Protein AF-A0A8T2Q3F4-F1 (afdb_monomer_lite)

Organism: Ceratopteris richardii (NCBI:txid49495)

Sequence (324 aa):
MEDGGREGTHWGTEAEQGRREFARREMYRVQCLDCRQVLSGRRHSFTEYVYCENCCRYKLRRLQAQIDTLRSEALRAAEKEKELKLASQRAAFLSTWSQDSSVSHGDLSLDPWPPFADVALHPCDGPSVLAHRVILAGKSPAFKAMLCNPDLQGEAQLHVPTMITIDIDDMPHEVLRAFVCFFYKGSIDPKVMEEHAKLLYRAAKKYQVELLETLCEEWITKNISDQNALSNLELAKQYDSDVVKDAILHAASSQIDRIPTYAGYQSYVEKNPALLLELYEGSLKMMRQKRRRKDSVGDYHALTPSRLSDCCDSSSGNNANSVS

InterPro domains:
  IPR000210 BTB/POZ domain [PF00651] (116-223)
  IPR000210 BTB/POZ domain [PS50097] (117-192)
  IPR000210 BTB/POZ domain [SM00225] (117-224)
  IPR011333 SKP1/BTB/POZ domain superfamily [G3DSA:3.30.710.10] (77-224)
  IPR011333 SKP1/BTB/POZ domain superfamily [SSF54695] (114-224)
  IPR044784 BTB/POZ domain containing protein At1g01640-like [PTHR47274] (72-293)

Secondary structure (DSSP, 8-state):
----------SSHHHHHHHHHHGGG--EEEEETTT--EEE-SS-SEEEEE--HHHHHHHHHHHHHHHHHHHHHHHHHHHHHHHHHHHHHHHHHHHTT-S-TTS----TTS-SS-TT--EEEEESSSSPEEE-HHHHHHH-HHHHHHHT-HHHHHTTSSSS-PPEEEEETTS-HHHHHHHHHHHHHS---HHHHHHHHHHHHHHHHHTT-HHHHHHHHHHHHHT--TTTHHHHHHHHHHTT-HHHHHHHHHHHHT-GGGGGGSTTHHHHHHH-HHHHHHHHHHHHHHHHHHHHHHHHT--GGG---TTSGGGS------------

Radius of gyration: 38.2 Å; chains: 1; bounding box: 91×67×110 Å

pLDDT: mean 77.5, std 22.14, range [28.77, 97.5]

Structure (mmCIF, N/CA/C/O backbone):
data_AF-A0A8T2Q3F4-F1
#
_entry.id   AF-A0A8T2Q3F4-F1
#
loop_
_atom_site.group_PDB
_atom_site.id
_atom_site.type_symbol
_atom_site.label_atom_id
_atom_site.label_alt_id
_atom_site.label_comp_id
_atom_site.label_asym_id
_atom_site.label_entity_id
_atom_site.label_seq_id
_atom_site.pdbx_PDB_ins_code
_atom_site.Cartn_x
_atom_site.Cartn_y
_atom_site.Cartn_z
_atom_site.occupancy
_atom_site.B_iso_or_equiv
_atom_site.auth_seq_id
_atom_site.auth_comp_id
_atom_site.auth_asym_id
_atom_site.auth_atom_id
_atom_site.pdbx_PDB_model_num
ATOM 1 N N . MET A 1 1 ? -60.923 -39.248 78.623 1.00 34.44 1 MET A N 1
ATOM 2 C CA . MET A 1 1 ? -59.521 -39.490 79.000 1.00 34.44 1 MET A CA 1
ATOM 3 C C . MET A 1 1 ? -58.729 -38.546 78.121 1.00 34.44 1 MET A C 1
ATOM 5 O O . MET A 1 1 ? -58.642 -38.804 76.930 1.00 34.44 1 MET A O 1
ATOM 9 N N . GLU A 1 2 ? -58.674 -37.277 78.537 1.00 32.09 2 GLU A N 1
ATOM 10 C CA . GLU A 1 2 ? -57.572 -36.725 79.369 1.00 32.09 2 GLU A CA 1
ATOM 11 C C . GLU A 1 2 ? -56.318 -36.618 78.490 1.00 32.09 2 GLU A C 1
ATOM 13 O O . GLU A 1 2 ? -55.987 -37.567 77.795 1.00 32.09 2 GLU A O 1
ATOM 18 N N . ASP A 1 3 ? -55.585 -35.522 78.375 1.00 31.89 3 ASP A N 1
ATOM 19 C CA . ASP A 1 3 ? -55.459 -34.258 79.104 1.00 31.89 3 ASP A CA 1
ATOM 20 C C . ASP A 1 3 ? -54.777 -33.298 78.090 1.00 31.89 3 ASP A C 1
ATOM 22 O O . ASP A 1 3 ? -54.121 -33.752 77.155 1.00 31.89 3 ASP A O 1
ATOM 26 N N . GLY A 1 4 ? -54.967 -31.979 78.080 1.00 31.22 4 GLY A N 1
ATOM 27 C CA . GLY A 1 4 ? -54.534 -31.084 79.149 1.00 31.22 4 GLY A CA 1
ATOM 28 C C . GLY A 1 4 ? -53.072 -30.667 78.920 1.00 31.22 4 GLY A C 1
ATOM 29 O O . GLY A 1 4 ? -52.166 -31.459 79.142 1.00 31.22 4 GLY A O 1
ATOM 30 N N . GLY A 1 5 ? -52.821 -29.426 78.481 1.00 28.77 5 GLY A N 1
ATOM 31 C CA . GLY A 1 5 ? -51.446 -28.914 78.383 1.00 28.77 5 GLY A CA 1
ATOM 32 C C . GLY A 1 5 ? -51.285 -27.601 77.625 1.00 28.77 5 GLY A C 1
ATOM 33 O O . GLY A 1 5 ? -50.869 -27.590 76.473 1.00 28.77 5 GLY A O 1
ATOM 34 N N . ARG A 1 6 ? -51.620 -26.486 78.283 1.00 42.34 6 ARG A N 1
ATOM 35 C CA . ARG A 1 6 ? -51.178 -25.133 77.910 1.00 42.34 6 ARG A CA 1
ATOM 36 C C . ARG A 1 6 ? -49.656 -25.098 77.793 1.00 42.34 6 ARG A C 1
ATOM 38 O O . ARG A 1 6 ? -49.003 -25.524 78.730 1.00 42.34 6 ARG A O 1
ATOM 45 N N . GLU A 1 7 ? -49.139 -24.399 76.790 1.00 34.50 7 GLU A N 1
ATOM 46 C CA . GLU A 1 7 ? -47.986 -23.518 76.984 1.00 34.50 7 GLU A CA 1
ATOM 47 C C . GLU A 1 7 ? -48.022 -22.401 75.940 1.00 34.50 7 GLU A C 1
ATOM 49 O O . GLU A 1 7 ? -47.853 -22.595 74.738 1.00 34.50 7 GLU A O 1
ATOM 54 N N . GLY A 1 8 ? -48.378 -21.215 76.428 1.00 35.28 8 GLY A N 1
ATOM 55 C CA . GLY A 1 8 ? -48.251 -19.982 75.685 1.00 35.28 8 GLY A CA 1
ATOM 56 C C . GLY A 1 8 ? -46.810 -19.482 75.691 1.00 35.28 8 GLY A C 1
ATOM 57 O O . GLY A 1 8 ? -45.985 -19.869 76.512 1.00 35.28 8 GLY A O 1
ATOM 58 N N . THR A 1 9 ? -46.585 -18.523 74.796 1.00 46.66 9 THR A N 1
ATOM 59 C CA . THR A 1 9 ? -45.587 -17.453 74.917 1.00 46.66 9 THR A CA 1
ATOM 60 C C . THR A 1 9 ? -44.116 -17.873 74.962 1.00 46.66 9 THR A C 1
ATOM 62 O O . THR A 1 9 ? -43.490 -17.815 76.012 1.00 46.66 9 THR A O 1
ATOM 65 N N . HIS A 1 10 ? -43.515 -18.139 73.796 1.00 38.91 10 HIS A N 1
ATOM 66 C CA . HIS A 1 10 ? -42.069 -17.919 73.626 1.00 38.91 10 HIS A CA 1
ATOM 67 C C . HIS A 1 10 ? -41.632 -17.593 72.180 1.00 38.91 10 HIS A C 1
ATOM 69 O O . HIS A 1 10 ? -40.548 -17.962 71.751 1.00 38.91 10 HIS A O 1
ATOM 75 N N . TRP A 1 11 ? -42.451 -16.868 71.408 1.00 32.31 11 TRP A N 1
ATOM 76 C CA . TRP A 1 11 ? -42.040 -16.327 70.092 1.00 32.31 11 TRP A CA 1
ATOM 77 C C . TRP A 1 11 ? -41.717 -14.820 70.131 1.00 32.31 11 TRP A C 1
ATOM 79 O O . TRP A 1 11 ? -41.494 -14.194 69.099 1.00 32.31 11 TRP A O 1
ATOM 89 N N . GLY A 1 12 ? -41.688 -14.222 71.329 1.00 37.31 12 GLY A N 1
ATOM 90 C CA . GLY A 1 12 ? -41.403 -12.795 71.519 1.00 37.31 12 GLY A CA 1
ATOM 91 C C . GLY A 1 12 ? -39.914 -12.449 71.599 1.00 37.31 12 GLY A C 1
ATOM 92 O O . GLY A 1 12 ? -39.518 -11.379 71.151 1.00 37.31 12 GLY A O 1
ATOM 93 N N . THR A 1 13 ? -39.066 -13.349 72.106 1.00 43.09 13 THR A N 1
ATOM 94 C CA . THR A 1 13 ? -37.708 -12.980 72.542 1.00 43.09 13 THR A CA 1
ATOM 95 C C . THR A 1 13 ? -36.635 -13.111 71.467 1.00 43.09 13 THR A C 1
ATOM 97 O O . THR A 1 13 ? -35.703 -12.318 71.484 1.00 43.09 13 THR A O 1
ATOM 100 N N . GLU A 1 14 ? -36.753 -14.025 70.496 1.00 38.56 14 GLU A N 1
ATOM 101 C CA . GLU A 1 14 ? -35.755 -14.167 69.415 1.00 38.56 14 GLU A CA 1
ATOM 102 C C . GLU A 1 14 ? -35.899 -13.077 68.346 1.00 38.56 14 GLU A C 1
ATOM 104 O O . GLU A 1 14 ? -34.906 -12.526 67.874 1.00 38.56 14 GLU A O 1
ATOM 109 N N . ALA A 1 15 ? -37.133 -12.663 68.036 1.00 37.09 15 ALA A N 1
ATOM 110 C CA . ALA A 1 15 ? -37.381 -11.499 67.188 1.00 37.09 15 ALA A CA 1
ATOM 111 C C . ALA A 1 15 ? -37.003 -10.184 67.899 1.00 37.09 15 ALA A C 1
ATOM 113 O O . ALA A 1 15 ? -36.613 -9.214 67.251 1.00 37.09 15 ALA A O 1
ATOM 114 N N . GLU A 1 16 ? -37.090 -10.123 69.232 1.00 38.09 16 GLU A N 1
ATOM 115 C CA . GLU A 1 16 ? -36.581 -8.998 70.027 1.00 38.09 16 GLU A CA 1
ATOM 116 C C . GLU A 1 16 ? -35.056 -9.018 70.200 1.00 38.09 16 GLU A C 1
ATOM 118 O O . GLU A 1 16 ? -34.450 -7.950 70.181 1.00 38.09 16 GLU A O 1
ATOM 123 N N . GLN A 1 17 ? -34.408 -10.184 70.286 1.00 42.28 17 GLN A N 1
ATOM 124 C CA . GLN A 1 17 ? -32.944 -10.316 70.268 1.00 42.28 17 GLN A CA 1
ATOM 125 C C . GLN A 1 17 ? -32.367 -9.979 68.894 1.00 42.28 17 GLN A C 1
ATOM 127 O O . GLN A 1 17 ? -31.422 -9.199 68.825 1.00 42.28 17 GLN A O 1
ATOM 132 N N . GLY A 1 18 ? -32.996 -10.441 67.810 1.00 38.34 18 GLY A N 1
ATOM 133 C CA . GLY A 1 18 ? -32.645 -10.056 66.443 1.00 38.34 18 GLY A CA 1
ATOM 134 C C . GLY A 1 18 ? -32.847 -8.560 66.190 1.00 38.34 18 GLY A C 1
ATOM 135 O O . GLY A 1 18 ? -31.985 -7.916 65.599 1.00 38.34 18 GLY A O 1
ATOM 136 N N . ARG A 1 19 ? -33.920 -7.956 66.726 1.00 41.06 19 ARG A N 1
ATOM 137 C CA . ARG A 1 19 ? -34.122 -6.493 66.694 1.00 41.06 19 ARG A CA 1
ATOM 138 C C . ARG A 1 19 ? -33.132 -5.728 67.578 1.00 41.06 19 ARG A C 1
ATOM 140 O O . ARG A 1 19 ? -32.720 -4.641 67.190 1.00 41.06 19 ARG A O 1
ATOM 147 N N . ARG A 1 20 ? -32.694 -6.280 68.716 1.00 41.06 20 ARG A N 1
ATOM 148 C CA . ARG A 1 20 ? -31.655 -5.687 69.586 1.00 41.06 20 ARG A CA 1
ATOM 149 C C . ARG A 1 20 ? -30.236 -5.836 69.021 1.00 41.06 20 ARG A C 1
ATOM 151 O O . ARG A 1 20 ? -29.395 -4.979 69.280 1.00 41.06 20 ARG A O 1
ATOM 158 N N . GLU A 1 21 ? -29.959 -6.863 68.220 1.00 40.00 21 GLU A N 1
ATOM 159 C CA . GLU A 1 21 ? -28.720 -6.972 67.437 1.00 40.00 21 GLU A CA 1
ATOM 160 C C . GLU A 1 21 ? -28.738 -6.101 66.180 1.00 40.00 21 GLU A C 1
ATOM 162 O O . GLU A 1 21 ? -27.717 -5.503 65.844 1.00 40.00 21 GLU A O 1
ATOM 167 N N . PHE A 1 22 ? -29.900 -5.915 65.549 1.00 37.91 22 PHE A N 1
ATOM 168 C CA . PHE A 1 22 ? -30.060 -4.953 64.457 1.00 37.91 22 PHE A CA 1
ATOM 169 C C . PHE A 1 22 ? -29.990 -3.495 64.951 1.00 37.91 22 PHE A C 1
ATOM 171 O O . PHE A 1 22 ? -29.408 -2.646 64.280 1.00 37.91 22 PHE A O 1
ATOM 178 N N . ALA A 1 23 ? -30.457 -3.217 66.175 1.00 38.53 23 ALA A N 1
ATOM 179 C CA . ALA A 1 23 ? -30.317 -1.920 66.849 1.00 38.53 23 ALA A CA 1
ATOM 180 C C . ALA A 1 23 ? -28.867 -1.573 67.252 1.00 38.53 23 ALA A C 1
ATOM 182 O O . ALA A 1 23 ? -28.588 -0.437 67.630 1.00 38.53 23 ALA A O 1
ATOM 183 N N . ARG A 1 24 ? -27.910 -2.508 67.124 1.00 45.00 24 ARG A N 1
ATOM 184 C CA . ARG A 1 24 ? -26.469 -2.217 67.257 1.00 45.00 24 ARG A CA 1
ATOM 185 C C . ARG A 1 24 ? -25.836 -1.632 65.984 1.00 45.00 24 ARG A C 1
ATOM 187 O O . ARG A 1 24 ? -24.652 -1.308 66.008 1.00 45.00 24 ARG A O 1
ATOM 194 N N . ARG A 1 25 ? -26.597 -1.446 64.893 1.00 48.88 25 ARG A N 1
ATOM 195 C CA . ARG A 1 25 ? -26.124 -0.798 63.650 1.00 48.88 25 ARG A CA 1
ATOM 196 C C . ARG A 1 25 ? -26.344 0.724 63.584 1.00 48.88 25 ARG A C 1
ATOM 198 O O . ARG A 1 25 ? -25.934 1.338 62.606 1.00 48.88 25 ARG A O 1
ATOM 205 N N . GLU A 1 26 ? -26.909 1.362 64.611 1.00 51.75 26 GLU A N 1
ATOM 206 C CA . GLU A 1 26 ? -27.225 2.807 64.610 1.00 51.75 26 GLU A CA 1
ATOM 207 C C . GLU A 1 26 ? -26.206 3.696 65.360 1.00 51.75 26 GLU A C 1
ATOM 209 O O . GLU A 1 26 ? -26.579 4.508 66.206 1.00 51.75 26 GLU A O 1
ATOM 214 N N . MET A 1 27 ? -24.900 3.567 65.095 1.00 52.62 27 MET A N 1
ATOM 215 C CA . MET A 1 27 ? -23.886 4.432 65.741 1.00 52.62 27 MET A CA 1
ATOM 216 C C . MET A 1 27 ? -23.000 5.250 64.797 1.00 52.62 27 MET A C 1
ATOM 218 O O . MET A 1 27 ? -22.098 5.945 65.267 1.00 52.62 27 MET A O 1
ATOM 222 N N . TYR A 1 28 ? -23.263 5.241 63.491 1.00 58.12 28 TYR A N 1
ATOM 223 C CA . TYR A 1 28 ? -22.378 5.888 62.522 1.00 58.12 28 TYR A CA 1
ATOM 224 C C . TYR A 1 28 ? -23.127 6.901 61.660 1.00 58.12 28 TYR A C 1
ATOM 226 O O . TYR A 1 28 ? -24.154 6.600 61.055 1.00 58.12 28 TYR A O 1
ATOM 234 N N . ARG A 1 29 ? -22.600 8.130 61.605 1.00 69.06 29 ARG A N 1
ATOM 235 C CA . ARG A 1 29 ? -23.004 9.132 60.611 1.00 69.06 29 ARG A CA 1
ATOM 236 C C . ARG A 1 29 ? -22.232 8.852 59.329 1.00 69.06 29 ARG A C 1
ATOM 238 O O . ARG A 1 29 ? -21.009 8.934 59.352 1.00 69.06 29 ARG A O 1
ATOM 245 N N . VAL A 1 30 ? -22.907 8.588 58.217 1.00 73.19 30 VAL A N 1
ATOM 246 C CA . VAL A 1 30 ? -22.227 8.403 56.928 1.00 73.19 30 VAL A CA 1
ATOM 247 C C . VAL A 1 30 ? -22.203 9.731 56.180 1.00 73.19 30 VAL A C 1
ATOM 249 O O . VAL A 1 30 ? -23.247 10.353 55.974 1.00 73.19 30 VAL A O 1
ATOM 252 N N . GLN A 1 31 ? -21.021 10.193 55.776 1.00 80.44 31 GLN A N 1
ATOM 253 C CA . GLN A 1 31 ? -20.851 11.411 54.980 1.00 80.44 31 GLN A CA 1
ATOM 254 C C . GLN A 1 31 ? -20.147 11.135 53.658 1.00 80.44 31 GLN A C 1
ATOM 256 O O . GLN A 1 31 ? -19.249 10.299 53.573 1.00 80.44 31 GLN A O 1
ATOM 261 N N . CYS A 1 32 ? -20.505 11.912 52.637 1.00 78.81 32 CYS A N 1
ATOM 262 C CA . CYS A 1 32 ? -19.737 11.948 51.407 1.00 78.81 32 CYS A CA 1
ATOM 263 C C . CYS A 1 32 ? -18.315 12.469 51.678 1.00 78.81 32 CYS A C 1
ATOM 265 O O . CYS A 1 32 ? -18.155 13.548 52.251 1.00 78.81 32 CYS A O 1
ATOM 267 N N . LEU A 1 33 ? -17.289 11.751 51.223 1.00 82.88 33 LEU A N 1
ATOM 268 C CA . LEU A 1 33 ? -15.890 12.155 51.372 1.00 82.88 33 LEU A CA 1
ATOM 269 C C . LEU A 1 33 ? -15.590 13.476 50.634 1.00 82.88 33 LEU A C 1
ATOM 271 O O . LEU A 1 33 ? -14.807 14.279 51.132 1.00 82.88 33 LEU A O 1
ATOM 275 N N . ASP A 1 34 ? -16.250 13.721 49.493 1.00 84.94 34 ASP A N 1
ATOM 276 C CA . ASP A 1 34 ? -16.056 14.935 48.687 1.00 84.94 34 ASP A CA 1
ATOM 277 C C . ASP A 1 34 ? -17.000 16.074 49.108 1.00 84.94 34 ASP A C 1
ATOM 279 O O . ASP A 1 34 ? -16.550 17.111 49.586 1.00 84.94 34 ASP A O 1
ATOM 283 N N . CYS A 1 35 ? -18.320 15.905 48.945 1.00 85.75 35 CYS A N 1
ATOM 284 C CA . CYS A 1 35 ? -19.282 16.997 49.161 1.00 85.75 35 CYS A CA 1
ATOM 285 C C . CYS A 1 35 ? -19.755 17.152 50.615 1.00 85.75 35 CYS A C 1
ATOM 287 O O . CYS A 1 35 ? -20.560 18.036 50.896 1.00 85.75 35 CYS A O 1
ATOM 289 N N . ARG A 1 36 ? -19.302 16.283 51.534 1.00 84.44 36 ARG A N 1
ATOM 290 C CA . ARG A 1 36 ? -19.673 16.267 52.967 1.00 84.44 36 ARG A CA 1
ATOM 291 C C . ARG A 1 36 ? -21.170 16.102 53.265 1.00 84.44 36 ARG A C 1
ATOM 293 O O . ARG A 1 36 ? -21.579 16.179 54.424 1.00 84.44 36 ARG A O 1
ATOM 300 N N . GLN A 1 37 ? -21.990 15.821 52.250 1.00 82.56 37 GLN A N 1
ATOM 301 C CA . GLN A 1 37 ? -23.414 15.530 52.410 1.00 82.56 37 GLN A CA 1
ATOM 302 C C . GLN A 1 37 ? -23.609 14.304 53.307 1.00 82.56 37 GLN A C 1
ATOM 304 O O . GLN A 1 37 ? -22.932 13.292 53.126 1.00 82.56 37 GLN A O 1
ATOM 309 N N . VAL A 1 38 ? -24.531 14.390 54.268 1.00 79.94 38 VAL A N 1
ATOM 310 C CA . VAL A 1 38 ? -24.906 13.250 55.116 1.00 79.94 38 VAL A CA 1
ATOM 311 C C . VAL A 1 38 ? -25.757 12.296 54.291 1.00 79.94 38 VAL A C 1
ATOM 313 O O . VAL A 1 38 ? -26.770 12.710 53.736 1.00 79.94 38 VAL A O 1
ATOM 316 N N . LEU A 1 39 ? -25.323 11.043 54.199 1.00 72.06 39 LEU A N 1
ATOM 317 C CA . LEU A 1 39 ? -25.978 9.996 53.417 1.00 72.06 39 LEU A CA 1
ATOM 318 C C . LEU A 1 39 ? -26.882 9.122 54.298 1.00 72.06 39 LEU A C 1
ATOM 320 O O . LEU A 1 39 ? -27.908 8.655 53.820 1.00 72.06 39 LEU A O 1
ATOM 324 N N . SER A 1 40 ? -26.547 8.959 55.585 1.00 70.50 40 SER A N 1
ATOM 325 C CA . SER A 1 40 ? -27.408 8.332 56.599 1.00 70.50 40 SER A CA 1
ATOM 326 C C . SER A 1 40 ? -26.979 8.695 58.039 1.00 70.50 40 SER A C 1
ATOM 328 O O . SER A 1 40 ? -25.822 9.056 58.282 1.00 70.50 40 SER A O 1
ATOM 330 N N . GLY A 1 41 ? -27.920 8.616 58.995 1.00 61.56 41 GLY A N 1
ATOM 331 C CA . GLY A 1 41 ? -27.689 8.734 60.452 1.00 61.56 41 GLY A CA 1
ATOM 332 C C . GLY A 1 41 ? -28.128 10.057 61.122 1.00 61.56 41 GLY A C 1
ATOM 333 O O . GLY A 1 41 ? -28.183 11.109 60.482 1.00 61.56 41 GLY A O 1
ATOM 334 N N . ARG A 1 42 ? -28.425 10.016 62.439 1.00 57.31 42 ARG A N 1
ATOM 335 C CA . ARG A 1 42 ? -28.577 11.206 63.323 1.00 57.31 42 ARG A CA 1
ATOM 336 C C . ARG A 1 42 ? -27.269 11.456 64.106 1.00 57.31 42 ARG A C 1
ATOM 338 O O . ARG A 1 42 ? -26.253 10.846 63.811 1.00 57.31 42 ARG A O 1
ATOM 345 N N . ARG A 1 43 ? -27.207 12.452 65.005 1.00 54.94 43 ARG A N 1
ATOM 346 C CA . ARG A 1 43 ? -25.956 12.851 65.697 1.00 54.94 43 ARG A CA 1
ATOM 347 C C . ARG A 1 43 ? -25.362 11.675 66.495 1.00 54.94 43 ARG A C 1
ATOM 349 O O . ARG A 1 43 ? -25.951 11.275 67.492 1.00 54.94 43 ARG A O 1
ATOM 356 N N . HIS A 1 44 ? -24.185 11.196 66.092 1.00 57.38 44 HIS A N 1
ATOM 357 C CA . HIS A 1 44 ? -23.436 10.123 66.761 1.00 57.38 44 HIS A CA 1
ATOM 358 C C . HIS A 1 44 ? -21.955 10.500 66.948 1.00 57.38 44 HIS A C 1
ATOM 360 O O . HIS A 1 44 ? -21.473 11.466 66.353 1.00 57.38 44 HIS A O 1
ATOM 366 N N . SER A 1 45 ? -21.244 9.740 67.787 1.00 56.12 45 SER A N 1
ATOM 367 C CA . SER A 1 45 ? -19.838 9.952 68.166 1.00 56.12 45 SER A CA 1
ATOM 368 C C . SER A 1 45 ? -18.822 9.585 67.077 1.00 56.12 45 SER A C 1
ATOM 370 O O . SER A 1 45 ? -17.695 10.070 67.129 1.00 56.12 45 SER A O 1
ATOM 372 N N . PHE A 1 46 ? -19.206 8.788 66.073 1.00 54.78 46 PHE A N 1
ATOM 373 C CA . PHE A 1 46 ? -18.324 8.351 64.987 1.00 54.78 46 PHE A CA 1
ATOM 374 C C . PHE A 1 46 ? -18.937 8.637 63.606 1.00 54.78 46 PHE A C 1
ATOM 376 O O . PHE A 1 46 ? -20.135 8.455 63.382 1.00 54.78 46 PHE A O 1
ATOM 383 N N . THR A 1 47 ? -18.112 9.132 62.675 1.00 62.72 47 THR A N 1
ATOM 384 C CA . THR A 1 47 ? -18.502 9.435 61.285 1.00 62.72 47 THR A CA 1
ATOM 385 C C . THR A 1 47 ? -17.718 8.539 60.329 1.00 62.72 47 THR A C 1
ATOM 387 O O . THR A 1 47 ? -16.490 8.541 60.367 1.00 62.72 47 THR A O 1
ATOM 390 N N . GLU A 1 48 ? -18.421 7.805 59.472 1.00 72.00 48 GLU A N 1
ATOM 391 C CA . GLU A 1 48 ? -17.850 7.014 58.381 1.00 72.00 48 GLU A CA 1
ATOM 392 C C . GLU A 1 48 ? -17.923 7.815 57.073 1.00 72.00 48 GLU A C 1
ATOM 394 O O . GLU A 1 48 ? -18.876 8.567 56.841 1.00 72.00 48 GLU A O 1
ATOM 399 N N . TYR A 1 49 ? -16.909 7.689 56.216 1.00 72.81 49 TYR A N 1
ATOM 400 C CA . TYR A 1 49 ? -16.839 8.433 54.961 1.00 72.81 49 TYR A CA 1
ATOM 401 C C . TYR A 1 49 ? -16.883 7.497 53.755 1.00 72.81 49 TYR A C 1
ATOM 403 O O . TYR A 1 49 ? -16.039 6.617 53.613 1.00 72.81 49 TYR A O 1
ATOM 411 N N . VAL A 1 50 ? -17.828 7.743 52.848 1.00 78.19 50 VAL A N 1
ATOM 412 C CA . VAL A 1 50 ? -17.977 7.037 51.560 1.00 78.19 50 VAL A CA 1
ATOM 413 C C . VAL A 1 50 ? -18.187 8.054 50.438 1.00 78.19 50 VAL A C 1
ATOM 415 O O . VAL A 1 50 ? -18.357 9.234 50.710 1.00 78.19 50 VAL A O 1
ATOM 418 N N . TYR A 1 51 ? -18.185 7.662 49.165 1.00 75.00 51 TYR A N 1
ATOM 419 C CA . TYR A 1 51 ? -18.578 8.577 48.084 1.00 75.00 51 TYR A CA 1
ATOM 420 C C . TYR A 1 51 ? -20.087 8.525 47.853 1.00 75.00 51 TYR A C 1
ATOM 422 O O . TYR A 1 51 ? -20.650 7.443 47.717 1.00 75.00 51 TYR A O 1
ATOM 430 N N . CYS A 1 52 ? -20.744 9.685 47.756 1.00 81.62 52 CYS A N 1
ATOM 431 C CA . CYS A 1 52 ? -22.124 9.722 47.277 1.00 81.62 52 CYS A CA 1
ATOM 432 C C . CYS A 1 52 ? -22.180 9.397 45.780 1.00 81.62 52 CYS A C 1
ATOM 434 O O . CYS A 1 52 ? -21.198 9.576 45.052 1.00 81.62 52 CYS A O 1
ATOM 436 N N . GLU A 1 53 ? -23.348 8.967 45.308 1.00 76.75 53 GLU A N 1
ATOM 437 C CA . GLU A 1 53 ? -23.540 8.565 43.916 1.00 76.75 53 GLU A CA 1
ATOM 438 C C . GLU A 1 53 ? -23.154 9.674 42.922 1.00 76.75 53 GLU A C 1
ATOM 440 O O . GLU A 1 53 ? -22.468 9.409 41.936 1.00 76.75 53 GLU A O 1
ATOM 445 N N . ASN A 1 54 ? -23.495 10.933 43.214 1.00 78.38 54 ASN A N 1
ATOM 446 C CA . ASN A 1 54 ? -23.149 12.069 42.356 1.00 78.38 54 ASN A CA 1
ATOM 447 C C . ASN A 1 54 ? -21.636 12.341 42.309 1.00 78.38 54 ASN A C 1
ATOM 449 O O . ASN A 1 54 ? -21.092 12.549 41.224 1.00 78.38 54 ASN A O 1
ATOM 453 N N . CYS A 1 55 ? -20.938 12.299 43.450 1.00 79.81 55 CYS A N 1
ATOM 454 C CA . CYS A 1 55 ? -19.481 12.479 43.500 1.00 79.81 55 CYS A CA 1
ATOM 455 C C . CYS A 1 55 ? -18.742 11.313 42.829 1.00 79.81 55 CYS A C 1
ATOM 457 O O . CYS A 1 55 ? -17.775 11.539 42.100 1.00 79.81 55 CYS A O 1
ATOM 459 N N . CYS A 1 56 ? -19.235 10.082 42.998 1.00 82.38 56 CYS A N 1
ATOM 460 C CA . CYS A 1 56 ? -18.712 8.903 42.312 1.00 82.38 56 CYS A CA 1
ATOM 461 C C . CYS A 1 56 ? -18.896 9.018 40.789 1.00 82.38 56 CYS A C 1
ATOM 463 O O . CYS A 1 56 ? -17.921 8.930 40.043 1.00 82.38 56 CYS A O 1
ATOM 465 N N . ARG A 1 57 ? -20.114 9.332 40.317 1.00 81.00 57 ARG A N 1
ATOM 466 C CA . ARG A 1 57 ? -20.409 9.562 38.890 1.00 81.00 57 ARG A CA 1
ATOM 467 C C . ARG A 1 57 ? -19.554 10.688 38.302 1.00 81.00 57 ARG A C 1
ATOM 469 O O . ARG A 1 57 ? -19.059 10.548 37.187 1.00 81.00 57 ARG A O 1
ATOM 476 N N . TYR A 1 58 ? -19.356 11.786 39.033 1.00 80.69 58 TYR A N 1
ATOM 477 C CA . TYR A 1 58 ? -18.513 12.899 38.591 1.00 80.69 58 TYR A CA 1
ATOM 478 C C . TYR A 1 58 ? -17.043 12.482 38.430 1.00 80.69 58 TYR A C 1
ATOM 480 O O . TYR A 1 58 ? -16.441 12.741 37.385 1.00 80.69 58 TYR A O 1
ATOM 488 N N . LYS A 1 59 ? -16.475 11.779 39.421 1.00 87.31 59 LYS A N 1
ATOM 489 C CA . LYS A 1 59 ? -15.106 11.244 39.349 1.00 87.31 59 LYS A CA 1
ATOM 490 C C . LYS A 1 59 ? -14.938 10.242 38.209 1.00 87.31 59 LYS A C 1
ATOM 492 O O . LYS A 1 59 ? -13.980 10.362 37.450 1.00 87.31 59 LYS A O 1
ATOM 497 N N . LEU A 1 60 ? -15.887 9.319 38.045 1.00 84.44 60 LEU A N 1
ATOM 498 C CA . LEU A 1 60 ? -15.887 8.345 36.951 1.00 84.44 60 LEU A CA 1
ATOM 499 C C . LEU A 1 60 ? -15.920 9.031 35.582 1.00 84.44 60 LEU A C 1
ATOM 501 O O . LEU A 1 60 ? -15.096 8.711 34.734 1.00 84.44 60 LEU A O 1
ATOM 505 N N . ARG A 1 61 ? -16.794 10.026 35.374 1.00 86.12 61 ARG A N 1
ATOM 506 C CA . ARG A 1 61 ? -16.839 10.794 34.114 1.00 86.12 61 ARG A CA 1
ATOM 507 C C . ARG A 1 61 ? -15.521 11.502 33.819 1.00 86.12 61 ARG A C 1
ATOM 509 O O . ARG A 1 61 ? -15.076 11.501 32.677 1.00 86.12 61 ARG A O 1
ATOM 516 N N . ARG A 1 62 ? -14.888 12.091 34.837 1.00 91.19 62 ARG A N 1
ATOM 517 C CA . ARG A 1 62 ? -13.602 12.780 34.676 1.00 91.19 62 ARG A CA 1
ATOM 518 C C . ARG A 1 62 ? -12.472 11.811 34.321 1.00 91.19 62 ARG A C 1
ATOM 520 O O . ARG A 1 62 ? -11.689 12.119 33.430 1.00 91.19 62 ARG A O 1
ATOM 527 N N . LEU A 1 63 ? -12.406 10.656 34.985 1.00 87.81 63 LEU A N 1
ATOM 528 C CA . LEU A 1 63 ? -11.439 9.604 34.657 1.00 87.81 63 LEU A CA 1
ATOM 529 C C . LEU A 1 63 ? -11.683 9.042 33.254 1.00 87.81 63 LEU A C 1
ATOM 531 O O . LEU A 1 63 ? -10.734 8.880 32.496 1.00 87.81 63 LEU A O 1
ATOM 535 N N . GLN A 1 64 ? -12.942 8.817 32.874 1.00 87.25 64 GLN A N 1
ATOM 536 C CA . GLN A 1 64 ? -13.285 8.343 31.536 1.00 87.25 64 GLN A CA 1
ATOM 537 C C . GLN A 1 64 ? -12.868 9.349 30.456 1.00 87.25 64 GLN A C 1
ATOM 539 O O . GLN A 1 64 ? -12.230 8.962 29.484 1.00 87.25 64 GLN A O 1
ATOM 544 N N . ALA A 1 65 ? -13.118 10.644 30.673 1.00 89.25 65 ALA A N 1
ATOM 545 C CA . ALA A 1 65 ? -12.652 11.694 29.771 1.00 89.25 65 ALA A CA 1
ATOM 546 C C . ALA A 1 65 ? -11.117 11.712 29.645 1.00 89.25 65 ALA A C 1
ATOM 548 O O . ALA A 1 65 ? -10.597 11.859 28.545 1.00 89.25 65 ALA A O 1
ATOM 549 N N . GLN A 1 66 ? -10.381 11.513 30.746 1.00 94.75 66 GLN A N 1
ATOM 550 C CA . GLN A 1 66 ? -8.918 11.391 30.701 1.00 94.75 66 GLN A CA 1
ATOM 551 C C . GLN A 1 66 ? -8.461 10.158 29.911 1.00 94.75 66 GLN A C 1
ATOM 553 O O . GLN A 1 66 ? -7.538 10.263 29.107 1.00 94.75 66 GLN A O 1
ATOM 558 N N . ILE A 1 67 ? -9.113 9.008 30.109 1.00 90.38 67 ILE A N 1
ATOM 559 C CA . ILE A 1 67 ? -8.842 7.779 29.352 1.00 90.38 67 ILE A CA 1
ATOM 560 C C . ILE A 1 67 ? -9.051 8.018 27.854 1.00 90.38 67 ILE A C 1
ATOM 562 O O . ILE A 1 67 ? -8.211 7.620 27.048 1.00 90.38 67 ILE A O 1
ATOM 566 N N . ASP A 1 68 ? -10.142 8.680 27.474 1.00 89.06 68 ASP A N 1
ATOM 567 C CA . ASP A 1 68 ? -10.460 8.943 26.071 1.00 89.06 68 ASP A CA 1
ATOM 568 C C . ASP A 1 68 ? -9.467 9.931 25.436 1.00 89.06 68 ASP A C 1
ATOM 570 O O . ASP A 1 68 ? -9.015 9.701 24.310 1.00 89.06 68 ASP A O 1
ATOM 574 N N . THR A 1 69 ? -9.027 10.957 26.176 1.00 95.44 69 THR A N 1
ATOM 575 C CA . THR A 1 69 ? -7.940 11.852 25.743 1.00 95.44 69 THR A CA 1
ATOM 576 C C . THR A 1 69 ? -6.649 11.074 25.489 1.00 95.44 69 THR A C 1
ATOM 578 O O . THR A 1 69 ? -6.113 11.140 24.382 1.00 95.44 69 THR A O 1
ATOM 581 N N . LEU A 1 70 ? -6.192 10.270 26.455 1.00 94.69 70 LEU A N 1
ATOM 582 C CA . LEU A 1 70 ? -4.959 9.483 26.324 1.00 94.69 70 LEU A CA 1
ATOM 583 C C . LEU A 1 70 ? -5.029 8.479 25.165 1.00 94.69 70 LEU A C 1
ATOM 585 O O . LEU A 1 70 ? -4.053 8.292 24.441 1.00 94.69 70 LEU A O 1
ATOM 589 N N . ARG A 1 71 ? -6.194 7.860 24.937 1.00 93.38 71 ARG A N 1
ATOM 590 C CA . ARG A 1 71 ? -6.424 6.990 23.772 1.00 93.38 71 ARG A CA 1
ATOM 591 C C . ARG A 1 71 ? -6.270 7.755 22.459 1.00 93.38 71 ARG A C 1
ATOM 593 O O . ARG A 1 71 ? -5.639 7.245 21.537 1.00 93.38 71 ARG A O 1
ATOM 600 N N . SER A 1 72 ? -6.820 8.966 22.367 1.00 92.38 72 SER A N 1
ATOM 601 C CA . SER A 1 72 ? -6.711 9.793 21.159 1.00 92.38 72 SER A CA 1
ATOM 602 C C . SER A 1 72 ? -5.271 10.240 20.876 1.00 92.38 72 SER A C 1
ATOM 604 O O . SER A 1 72 ? -4.833 10.216 19.726 1.00 92.38 72 SER A O 1
ATOM 606 N N . GLU A 1 73 ? -4.509 10.578 21.917 1.00 95.94 73 GLU A N 1
ATOM 607 C CA . GLU A 1 73 ? -3.092 10.934 21.810 1.00 95.94 73 GLU A CA 1
ATOM 608 C C . GLU A 1 73 ? -2.248 9.736 21.367 1.00 95.94 73 GLU A C 1
ATOM 610 O O . GLU A 1 73 ? -1.437 9.865 20.450 1.00 95.94 73 GLU A O 1
ATOM 615 N N . ALA A 1 74 ? -2.499 8.554 21.938 1.00 94.88 74 ALA A N 1
ATOM 616 C CA . ALA A 1 74 ? -1.824 7.320 21.548 1.00 94.88 74 ALA A CA 1
ATOM 617 C C . ALA A 1 74 ? -2.062 6.963 20.069 1.00 94.88 74 ALA A C 1
ATOM 619 O O . ALA A 1 74 ? -1.129 6.552 19.380 1.00 94.88 74 ALA A O 1
ATOM 620 N N . LEU A 1 75 ? -3.282 7.167 19.552 1.00 92.12 75 LEU A N 1
ATOM 621 C CA . LEU A 1 75 ? -3.590 6.950 18.133 1.00 92.12 75 LEU A CA 1
ATOM 622 C C . LEU A 1 75 ? -2.805 7.903 17.217 1.00 92.12 75 LEU A C 1
ATOM 624 O O . LEU A 1 75 ? -2.228 7.454 16.228 1.00 92.12 75 LEU A O 1
ATOM 628 N N . ARG A 1 76 ? -2.726 9.195 17.565 1.00 93.75 76 ARG A N 1
ATOM 629 C CA . ARG A 1 76 ? -1.944 10.188 16.801 1.00 93.75 76 ARG A CA 1
ATOM 630 C C . ARG A 1 76 ? -0.447 9.889 16.831 1.00 93.75 76 ARG A C 1
ATOM 632 O O . ARG A 1 76 ? 0.224 10.024 15.812 1.00 93.75 76 ARG A O 1
ATOM 639 N N . ALA A 1 77 ? 0.078 9.476 17.984 1.00 94.69 77 ALA A N 1
ATOM 640 C CA . ALA A 1 77 ? 1.478 9.087 18.120 1.00 94.69 77 ALA A CA 1
ATOM 641 C C . ALA A 1 77 ? 1.807 7.864 17.248 1.00 94.69 77 ALA A C 1
ATOM 643 O O . ALA A 1 77 ? 2.815 7.873 16.546 1.00 94.69 77 ALA A O 1
ATOM 644 N N . ALA A 1 78 ? 0.924 6.859 17.219 1.00 93.38 78 ALA A N 1
ATOM 645 C CA . ALA A 1 78 ? 1.084 5.684 16.366 1.00 93.38 78 ALA A CA 1
ATOM 646 C C . ALA A 1 78 ? 1.064 6.034 14.865 1.00 93.38 78 ALA A C 1
ATOM 648 O O . ALA A 1 78 ? 1.810 5.447 14.085 1.00 93.38 78 ALA A O 1
ATOM 649 N N . GLU A 1 79 ? 0.240 6.998 14.445 1.00 90.50 79 GLU A N 1
ATOM 650 C CA . GLU A 1 79 ? 0.240 7.500 13.065 1.00 90.50 79 GLU A CA 1
ATOM 651 C C . GLU A 1 79 ? 1.542 8.240 12.727 1.00 90.50 79 GLU A C 1
ATOM 653 O O . GLU A 1 79 ? 2.170 7.951 11.709 1.00 90.50 79 GLU A O 1
ATOM 658 N N . LYS A 1 80 ? 2.020 9.113 13.622 1.00 93.75 80 LYS A N 1
ATOM 659 C CA . LYS A 1 80 ? 3.306 9.808 13.453 1.00 93.75 80 LYS A CA 1
ATOM 660 C C . LYS A 1 80 ? 4.494 8.852 13.404 1.00 93.75 80 LYS A C 1
ATOM 662 O O . LYS A 1 80 ? 5.434 9.083 12.649 1.00 93.75 80 LYS A O 1
ATOM 667 N N . GLU A 1 81 ? 4.454 7.765 14.167 1.00 94.19 81 GLU A N 1
ATOM 668 C CA . GLU A 1 81 ? 5.484 6.729 14.117 1.00 94.19 81 GLU A CA 1
ATOM 669 C C . GLU A 1 81 ? 5.525 6.030 12.748 1.00 94.19 81 GLU A C 1
ATOM 671 O O . GLU A 1 81 ? 6.608 5.760 12.225 1.00 94.19 81 GLU A O 1
ATOM 676 N N . LYS A 1 82 ? 4.361 5.777 12.130 1.00 90.00 82 LYS A N 1
ATOM 677 C CA . LYS A 1 82 ? 4.285 5.238 10.762 1.00 90.00 82 LYS A CA 1
ATOM 678 C C . LYS A 1 82 ? 4.862 6.216 9.740 1.00 90.00 82 LYS A C 1
ATOM 680 O O . LYS A 1 82 ? 5.689 5.809 8.929 1.00 90.00 82 LYS A O 1
ATOM 685 N N . GLU A 1 83 ? 4.493 7.495 9.822 1.00 90.69 83 GLU A N 1
ATOM 686 C CA . GLU A 1 83 ? 5.049 8.541 8.950 1.00 90.69 83 GLU A CA 1
ATOM 687 C C . GLU A 1 83 ? 6.576 8.638 9.084 1.00 90.69 83 GLU A C 1
ATOM 689 O O . GLU A 1 83 ? 7.283 8.711 8.080 1.00 90.69 83 GLU A O 1
ATOM 694 N N . LEU A 1 84 ? 7.102 8.584 10.313 1.00 93.81 84 LEU A N 1
ATOM 695 C CA . LEU A 1 84 ? 8.541 8.611 10.576 1.00 93.81 84 LEU A CA 1
ATOM 696 C C . LEU A 1 84 ? 9.260 7.395 9.974 1.00 93.81 84 LEU A C 1
ATOM 698 O O . LEU A 1 84 ? 10.327 7.545 9.371 1.00 93.81 84 LEU A O 1
ATOM 702 N N . LYS A 1 85 ? 8.682 6.196 10.117 1.00 93.12 85 LYS A N 1
ATOM 703 C CA . LYS A 1 85 ? 9.214 4.962 9.520 1.00 93.12 85 LYS A CA 1
ATOM 704 C C . LYS A 1 85 ? 9.265 5.070 7.998 1.00 93.12 85 LYS A C 1
ATOM 706 O O . LYS A 1 85 ? 10.318 4.819 7.414 1.00 93.12 85 LYS A O 1
ATOM 711 N N . LEU A 1 86 ? 8.179 5.521 7.375 1.00 90.81 86 LEU A N 1
ATOM 712 C CA . LEU A 1 86 ? 8.105 5.704 5.927 1.00 90.81 86 LEU A CA 1
ATOM 713 C C . LEU A 1 86 ? 9.105 6.761 5.429 1.00 90.81 86 LEU A C 1
ATOM 715 O O . LEU A 1 86 ? 9.822 6.533 4.455 1.00 90.81 86 LEU A O 1
ATOM 719 N N . ALA A 1 87 ? 9.207 7.900 6.119 1.00 91.00 87 ALA A N 1
ATOM 720 C CA . ALA A 1 87 ? 10.185 8.939 5.802 1.00 91.00 87 ALA A CA 1
ATOM 721 C C . ALA A 1 87 ? 11.629 8.420 5.907 1.00 91.00 87 ALA A C 1
ATOM 723 O O . ALA A 1 87 ? 12.456 8.729 5.049 1.00 91.00 87 ALA A O 1
ATOM 724 N N . SER A 1 88 ? 11.918 7.584 6.909 1.00 92.12 88 SER A N 1
ATOM 725 C CA . SER A 1 88 ? 13.233 6.955 7.081 1.00 92.12 88 SER A CA 1
ATOM 726 C C . SER A 1 88 ? 13.552 5.981 5.945 1.00 92.12 88 SER A C 1
ATOM 728 O O . SER A 1 88 ? 14.644 6.036 5.379 1.00 92.12 88 SER A O 1
ATOM 730 N N . GLN A 1 89 ? 12.593 5.135 5.552 1.00 91.44 89 GLN A N 1
ATOM 731 C CA . GLN A 1 89 ? 12.756 4.236 4.404 1.00 91.44 89 GLN A CA 1
ATOM 732 C C . GLN A 1 89 ? 12.971 5.021 3.103 1.00 91.44 89 GLN A C 1
ATOM 734 O O . GLN A 1 89 ? 13.832 4.667 2.300 1.00 91.44 89 GLN A O 1
ATOM 739 N N . ARG A 1 90 ? 12.246 6.131 2.910 1.00 91.00 90 ARG A N 1
ATOM 740 C CA . ARG A 1 90 ? 12.429 7.015 1.753 1.00 91.00 90 ARG A CA 1
ATOM 741 C C . ARG A 1 90 ? 13.807 7.673 1.734 1.00 91.00 90 ARG A C 1
ATOM 743 O O . ARG A 1 90 ? 14.431 7.721 0.676 1.00 91.00 90 ARG A O 1
ATOM 750 N N . ALA A 1 91 ? 14.293 8.152 2.878 1.00 89.62 91 ALA A N 1
ATOM 751 C CA . ALA A 1 91 ? 15.639 8.705 2.988 1.00 89.62 91 ALA A CA 1
ATOM 752 C C . ALA A 1 91 ? 16.696 7.656 2.607 1.00 89.62 91 ALA A C 1
ATOM 754 O O . ALA A 1 91 ? 17.550 7.941 1.771 1.00 89.62 91 ALA A O 1
ATOM 755 N N . ALA A 1 92 ? 16.575 6.428 3.124 1.00 89.00 92 ALA A N 1
ATOM 756 C CA . ALA A 1 92 ? 17.461 5.315 2.777 1.00 89.00 92 ALA A CA 1
ATOM 757 C C . ALA A 1 92 ? 17.404 4.953 1.278 1.00 89.00 92 ALA A C 1
ATOM 759 O O . ALA A 1 92 ? 18.433 4.725 0.645 1.00 89.00 92 ALA A O 1
ATOM 760 N N . PHE A 1 93 ? 16.206 4.959 0.685 1.00 88.38 93 PHE A N 1
ATOM 761 C CA . PHE A 1 93 ? 15.998 4.692 -0.742 1.00 88.38 93 PHE A CA 1
ATOM 762 C C . PHE A 1 93 ? 16.644 5.746 -1.657 1.00 88.38 93 PHE A C 1
ATOM 764 O O . PHE A 1 93 ? 17.012 5.453 -2.799 1.00 88.38 93 PHE A O 1
ATOM 771 N N . LEU A 1 94 ? 16.758 6.993 -1.196 1.00 87.06 94 LEU A N 1
ATOM 772 C CA . LEU A 1 94 ? 17.387 8.082 -1.946 1.00 87.06 94 LEU A CA 1
ATOM 773 C C . LEU A 1 94 ? 18.889 8.206 -1.655 1.00 87.06 94 LEU A C 1
ATOM 775 O O . LEU A 1 94 ? 19.644 8.586 -2.550 1.00 87.06 94 LEU A O 1
ATOM 779 N N . SER A 1 95 ? 19.344 7.830 -0.456 1.00 83.00 95 SER A N 1
ATOM 780 C CA . SER A 1 95 ? 20.740 7.986 -0.034 1.00 83.00 95 SER A CA 1
ATOM 781 C C . SER A 1 95 ? 21.734 7.115 -0.801 1.00 83.00 95 SER A C 1
ATOM 783 O O . SER A 1 95 ? 22.923 7.412 -0.771 1.00 83.00 95 SER A O 1
ATOM 785 N N . THR A 1 96 ? 21.280 6.083 -1.524 1.00 66.31 96 THR A N 1
ATOM 786 C CA . THR A 1 96 ? 22.127 5.201 -2.355 1.00 66.31 96 THR A CA 1
ATOM 787 C C . THR A 1 96 ? 23.022 5.964 -3.346 1.00 66.31 96 THR A C 1
ATOM 789 O O . THR A 1 96 ? 24.049 5.438 -3.757 1.00 66.31 96 THR A O 1
ATOM 792 N N . TRP A 1 97 ? 22.672 7.208 -3.692 1.00 61.34 97 TRP A N 1
ATOM 793 C CA . TRP A 1 97 ? 23.404 8.046 -4.653 1.00 61.34 97 TRP A CA 1
ATOM 794 C C . TRP A 1 97 ? 24.024 9.307 -4.035 1.00 61.34 97 TRP A C 1
ATOM 796 O O . TRP A 1 97 ? 24.637 10.105 -4.738 1.00 61.34 97 TRP A O 1
ATOM 806 N N . SER A 1 98 ? 23.887 9.497 -2.721 1.00 52.66 98 SER A N 1
ATOM 807 C CA . SER A 1 98 ? 24.393 10.670 -2.005 1.00 52.66 98 SER A CA 1
ATOM 808 C C . SER A 1 98 ? 25.796 10.402 -1.460 1.00 52.66 98 SER A C 1
ATOM 810 O O . SER A 1 98 ? 25.965 10.232 -0.253 1.00 52.66 98 SER A O 1
ATOM 812 N N . GLN A 1 99 ? 26.805 10.350 -2.333 1.00 48.00 99 GLN A N 1
ATOM 813 C CA . GLN A 1 99 ? 28.207 10.354 -1.886 1.00 48.00 99 GLN A CA 1
ATOM 814 C C . GLN A 1 99 ? 28.987 11.625 -2.223 1.00 48.00 99 GLN A C 1
ATOM 816 O O . GLN A 1 99 ? 30.117 11.747 -1.766 1.00 48.00 99 GLN A O 1
ATOM 821 N N . ASP A 1 100 ? 28.398 12.616 -2.898 1.00 43.94 100 ASP A N 1
ATOM 822 C CA . ASP A 1 100 ? 29.072 13.907 -3.038 1.00 43.94 100 ASP A CA 1
ATOM 823 C C . ASP A 1 100 ? 28.080 15.069 -3.163 1.00 43.94 100 ASP A C 1
ATOM 825 O O . ASP A 1 100 ? 27.373 15.222 -4.157 1.00 43.94 100 ASP A O 1
ATOM 829 N N . SER A 1 101 ? 28.027 15.911 -2.132 1.00 48.31 101 SER A N 1
ATOM 830 C CA . SER A 1 101 ? 27.222 17.140 -2.070 1.00 48.31 101 SER A CA 1
ATOM 831 C C . SER A 1 101 ? 27.719 18.253 -3.008 1.00 48.31 101 SER A C 1
ATOM 833 O O . SER A 1 101 ? 27.224 19.376 -2.947 1.00 48.31 101 SER A O 1
ATOM 835 N N . SER A 1 102 ? 28.712 17.967 -3.855 1.00 48.06 102 SER A N 1
ATOM 836 C CA . SER A 1 102 ? 29.310 18.913 -4.801 1.00 48.06 102 SER A CA 1
ATOM 837 C C . SER A 1 102 ? 28.706 18.864 -6.209 1.00 48.06 102 SER A C 1
ATOM 839 O O . SER A 1 102 ? 28.920 19.793 -6.989 1.00 48.06 102 SER A O 1
ATOM 841 N N . VAL A 1 103 ? 27.913 17.840 -6.543 1.00 47.69 103 VAL A N 1
ATOM 842 C CA . VAL A 1 103 ? 27.237 17.764 -7.843 1.00 47.69 103 VAL A CA 1
ATOM 843 C C . VAL A 1 103 ? 25.846 18.360 -7.693 1.00 47.69 103 VAL A C 1
ATOM 845 O O . VAL A 1 103 ? 24.960 17.766 -7.081 1.00 47.69 103 VAL A O 1
ATOM 848 N N . SER A 1 104 ? 25.646 19.556 -8.246 1.00 43.59 104 SER A N 1
ATOM 849 C CA . SER A 1 104 ? 24.321 20.152 -8.384 1.00 43.59 104 SER A CA 1
ATOM 850 C C . SER A 1 104 ? 23.408 19.149 -9.084 1.00 43.59 104 SER A C 1
ATOM 852 O O . SER A 1 104 ? 23.591 18.873 -10.272 1.00 43.59 104 SER A O 1
ATOM 854 N N . HIS A 1 105 ? 22.449 18.588 -8.346 1.00 48.34 105 HIS A N 1
ATOM 855 C CA . HIS A 1 105 ? 21.354 17.830 -8.930 1.00 48.34 105 HIS A CA 1
ATOM 856 C C . HIS A 1 105 ? 20.655 18.756 -9.924 1.00 48.34 105 HIS A C 1
ATOM 858 O O . HIS A 1 105 ? 19.980 19.703 -9.523 1.00 48.34 105 HIS A O 1
ATOM 864 N N . GLY A 1 106 ? 20.892 18.520 -11.217 1.00 46.31 106 GLY A N 1
ATOM 865 C CA . GLY A 1 106 ? 20.155 19.174 -12.284 1.00 46.31 106 GLY A CA 1
ATOM 866 C C . GLY A 1 106 ? 18.667 19.027 -12.001 1.00 46.31 106 GLY A C 1
ATOM 867 O O . GLY A 1 106 ? 18.205 17.960 -11.588 1.00 46.31 106 GLY A O 1
ATOM 868 N N . ASP A 1 107 ? 17.949 20.130 -12.145 1.00 42.34 107 ASP A N 1
ATOM 869 C CA . ASP A 1 107 ? 16.526 20.215 -11.890 1.00 42.34 107 ASP A CA 1
ATOM 870 C C . ASP A 1 107 ? 15.770 19.212 -12.781 1.00 42.34 107 ASP A C 1
ATOM 872 O O . ASP A 1 107 ? 15.517 19.451 -13.957 1.00 42.34 107 ASP A O 1
ATOM 876 N N . LEU A 1 108 ? 15.411 18.057 -12.211 1.00 49.34 108 LEU A N 1
ATOM 877 C CA . LEU A 1 108 ? 14.612 16.991 -12.837 1.00 49.34 108 LEU A CA 1
ATOM 878 C C . LEU A 1 108 ? 13.157 17.427 -13.125 1.00 49.34 108 LEU A C 1
ATOM 880 O O . LEU A 1 108 ? 12.297 16.575 -13.370 1.00 49.34 108 LEU A O 1
ATOM 884 N N . SER A 1 109 ? 12.835 18.721 -13.017 1.00 48.06 109 SER A N 1
ATOM 885 C CA . SER A 1 109 ? 11.471 19.229 -13.146 1.00 48.06 109 SER A CA 1
ATOM 886 C C . SER A 1 109 ? 11.081 19.712 -14.546 1.00 48.06 109 SER A C 1
ATOM 888 O O . SER A 1 109 ? 9.888 19.933 -14.753 1.00 48.06 109 SER A O 1
ATOM 890 N N . LEU A 1 110 ? 12.000 19.808 -15.520 1.00 41.25 110 LEU A N 1
ATOM 891 C CA . LEU A 1 110 ? 11.683 20.451 -16.810 1.00 41.25 110 LEU A CA 1
ATOM 892 C C . LEU A 1 110 ? 12.048 19.698 -18.097 1.00 41.25 110 LEU A C 1
ATOM 894 O O . LEU A 1 110 ? 11.462 20.022 -19.128 1.00 41.25 110 LEU A O 1
ATOM 898 N N . ASP A 1 111 ? 12.899 18.669 -18.069 1.00 43.47 111 ASP A N 1
ATOM 899 C CA . ASP A 1 111 ? 13.205 17.909 -19.288 1.00 43.47 111 ASP A CA 1
ATOM 900 C C . ASP A 1 111 ? 12.372 16.617 -19.393 1.00 43.47 111 ASP A C 1
ATOM 902 O O . ASP A 1 111 ? 12.243 15.882 -18.408 1.00 43.47 111 ASP A O 1
ATOM 906 N N . PRO A 1 112 ? 11.813 16.285 -20.577 1.00 55.56 112 PRO A N 1
ATOM 907 C CA . PRO A 1 112 ? 11.059 15.046 -20.777 1.00 55.56 112 PRO A CA 1
ATOM 908 C C . PRO A 1 112 ? 11.894 13.782 -20.530 1.00 55.56 112 PRO A C 1
ATOM 910 O O . PRO A 1 112 ? 11.322 12.727 -20.261 1.00 55.56 112 PRO A O 1
ATOM 913 N N . TRP A 1 113 ? 13.227 13.890 -20.605 1.00 57.56 113 TRP A N 1
ATOM 914 C CA . TRP A 1 113 ? 14.155 12.765 -20.571 1.00 57.56 113 TRP A CA 1
ATOM 915 C C . TRP A 1 113 ? 15.405 13.088 -19.754 1.00 57.56 113 TRP A C 1
ATOM 917 O O . TRP A 1 113 ? 15.979 14.163 -19.933 1.00 57.56 113 TRP A O 1
ATOM 927 N N . PRO A 1 114 ? 15.877 12.166 -18.899 1.00 65.62 114 PRO A N 1
ATOM 928 C CA . PRO A 1 114 ? 17.151 12.358 -18.237 1.00 65.62 114 PRO A CA 1
ATOM 929 C C . PRO A 1 114 ? 18.296 12.350 -19.271 1.00 65.62 114 PRO A C 1
ATOM 931 O O . PRO A 1 114 ? 18.341 11.448 -20.115 1.00 65.62 114 PRO A O 1
ATOM 934 N N . PRO A 1 115 ? 19.239 13.311 -19.221 1.00 73.69 115 PRO A N 1
ATOM 935 C CA . PRO A 1 115 ? 20.445 13.234 -20.037 1.00 73.69 115 PRO A CA 1
ATOM 936 C C . PRO A 1 115 ? 21.217 11.958 -19.681 1.00 73.69 115 PRO A C 1
ATOM 938 O O . PRO A 1 115 ? 21.214 11.547 -18.526 1.00 73.69 115 PRO A O 1
ATOM 941 N N . PHE A 1 116 ? 21.896 11.355 -20.661 1.00 82.44 116 PHE A N 1
ATOM 942 C CA . PHE A 1 116 ? 22.662 10.105 -20.499 1.00 82.44 116 PHE A CA 1
ATOM 943 C C . PHE A 1 116 ? 21.830 8.844 -20.215 1.00 82.44 116 PHE A C 1
ATOM 945 O O . PHE A 1 116 ? 22.379 7.846 -19.747 1.00 82.44 116 PHE A O 1
ATOM 952 N N . ALA A 1 117 ? 20.531 8.857 -20.533 1.00 86.69 117 ALA A N 1
ATOM 953 C CA . ALA A 1 117 ? 19.722 7.645 -20.500 1.00 86.69 117 ALA A CA 1
ATOM 954 C C . ALA A 1 117 ? 20.338 6.540 -21.378 1.00 86.69 117 ALA A C 1
ATOM 956 O O . ALA A 1 117 ? 20.628 6.748 -22.557 1.00 86.69 117 ALA A O 1
ATOM 957 N N . ASP A 1 118 ? 20.516 5.360 -20.794 1.00 87.69 118 ASP A N 1
ATOM 958 C CA . ASP A 1 118 ? 21.149 4.187 -21.406 1.00 87.69 118 ASP A CA 1
ATOM 959 C C . ASP A 1 118 ? 20.193 2.981 -21.489 1.00 87.69 118 ASP A C 1
ATOM 961 O O . ASP A 1 118 ? 20.582 1.893 -21.922 1.00 87.69 118 ASP A O 1
ATOM 965 N N . VAL A 1 119 ? 18.927 3.181 -21.103 1.00 90.25 119 VAL A N 1
ATOM 966 C CA . VAL A 1 119 ? 17.843 2.206 -21.249 1.00 90.25 119 VAL A CA 1
ATOM 967 C C . VAL A 1 119 ? 16.513 2.879 -21.610 1.00 90.25 119 VAL A C 1
ATOM 969 O O . VAL A 1 119 ? 16.160 3.933 -21.075 1.00 90.25 119 VAL A O 1
ATOM 972 N N . ALA A 1 120 ? 15.769 2.244 -22.513 1.00 92.19 120 ALA A N 1
ATOM 973 C CA . ALA A 1 120 ? 14.402 2.559 -22.901 1.00 92.19 120 ALA A CA 1
ATOM 974 C C . ALA A 1 120 ? 13.467 1.458 -22.388 1.00 92.19 120 ALA A C 1
ATOM 976 O O . ALA A 1 120 ? 13.690 0.281 -22.663 1.00 92.19 120 ALA A O 1
ATOM 977 N N . LEU A 1 121 ? 12.411 1.822 -21.669 1.00 94.12 121 LEU A N 1
ATOM 978 C CA . LEU A 1 121 ? 11.368 0.888 -21.253 1.00 94.12 121 LEU A CA 1
ATOM 979 C C . LEU A 1 121 ? 10.143 1.092 -22.143 1.00 94.12 121 LEU A C 1
ATOM 981 O O . LEU A 1 121 ? 9.574 2.184 -22.137 1.00 94.12 121 LEU A O 1
ATOM 985 N N . HIS A 1 122 ? 9.756 0.088 -22.922 1.00 94.44 122 HIS A N 1
ATOM 986 C CA . HIS A 1 122 ? 8.629 0.178 -23.842 1.00 94.44 122 HIS A CA 1
ATOM 987 C C . HIS A 1 122 ? 7.327 -0.258 -23.140 1.00 94.44 122 HIS A C 1
ATOM 989 O O . HIS A 1 122 ? 7.230 -1.416 -22.745 1.00 94.44 122 HIS A O 1
ATOM 995 N N . PRO A 1 123 ? 6.361 0.648 -22.906 1.00 94.94 123 PRO A N 1
ATOM 996 C CA . PRO A 1 123 ? 5.066 0.310 -22.303 1.00 94.94 123 PRO A CA 1
ATOM 997 C C . PRO A 1 123 ? 4.141 -0.440 -23.271 1.00 94.94 123 PRO A C 1
ATOM 999 O O . PRO A 1 123 ? 4.387 -0.486 -24.473 1.00 94.94 123 PRO A O 1
ATOM 1002 N N . CYS A 1 124 ? 3.011 -0.938 -22.758 1.00 92.25 124 CYS A N 1
ATOM 1003 C CA . CYS A 1 124 ? 1.982 -1.567 -23.592 1.00 92.25 124 CYS A CA 1
ATOM 1004 C C . CYS A 1 124 ? 1.242 -0.590 -24.522 1.00 92.25 124 CYS A C 1
ATOM 1006 O O . CYS A 1 124 ? 0.646 -1.006 -25.516 1.00 92.25 124 CYS A O 1
ATOM 1008 N N . ASP A 1 125 ? 1.274 0.705 -24.208 1.00 93.12 125 ASP A N 1
ATOM 1009 C CA . ASP A 1 125 ? 0.745 1.783 -25.034 1.00 93.12 125 ASP A CA 1
ATOM 1010 C C . ASP A 1 125 ? 1.639 3.025 -24.964 1.00 93.12 125 ASP A C 1
ATOM 1012 O O . ASP A 1 125 ? 2.304 3.272 -23.969 1.00 93.12 125 ASP A O 1
ATOM 1016 N N . GLY A 1 126 ? 1.652 3.849 -26.012 1.00 91.88 126 GLY A N 1
ATOM 1017 C CA . GLY A 1 126 ? 2.388 5.118 -25.999 1.00 91.88 126 GLY A CA 1
ATOM 1018 C C . GLY A 1 126 ? 3.916 4.996 -26.162 1.00 91.88 126 GLY A C 1
ATOM 1019 O O . GLY A 1 126 ? 4.423 3.987 -26.649 1.00 91.88 126 GLY A O 1
ATOM 1020 N N . PRO A 1 127 ? 4.666 6.076 -25.867 1.00 92.31 127 PRO A N 1
ATOM 1021 C CA . PRO A 1 127 ? 6.104 6.141 -26.123 1.00 92.31 127 PRO A CA 1
ATOM 1022 C C . PRO A 1 127 ? 6.937 5.448 -25.035 1.00 92.31 127 PRO A C 1
ATOM 1024 O O . PRO A 1 127 ? 6.533 5.371 -23.879 1.00 92.31 127 PRO A O 1
ATOM 1027 N N . SER A 1 128 ? 8.148 5.009 -25.384 1.00 91.88 128 SER A N 1
ATOM 1028 C CA . SER A 1 128 ? 9.083 4.419 -24.418 1.00 91.88 128 SER A CA 1
ATOM 1029 C C . SER A 1 128 ? 9.536 5.422 -23.357 1.00 91.88 128 SER A C 1
ATOM 1031 O O . SER A 1 128 ? 9.809 6.579 -23.666 1.00 91.88 128 SER A O 1
ATOM 1033 N N . VAL A 1 129 ? 9.689 4.964 -22.114 1.00 92.31 129 VAL A N 1
ATOM 1034 C CA . VAL A 1 129 ? 10.179 5.768 -20.991 1.00 92.31 129 VAL A CA 1
ATOM 1035 C C . VAL A 1 129 ? 11.686 5.578 -20.825 1.00 92.31 129 VAL A C 1
ATOM 1037 O O . VAL A 1 129 ? 12.151 4.461 -20.599 1.00 92.31 129 VAL A O 1
ATOM 1040 N N . LEU A 1 130 ? 12.457 6.662 -20.916 1.00 91.94 130 LEU A N 1
ATOM 1041 C CA . LEU A 1 130 ? 13.915 6.612 -20.789 1.00 91.94 130 LEU A CA 1
ATOM 1042 C C . LEU A 1 130 ? 14.364 6.633 -19.323 1.00 91.94 130 LEU A C 1
ATOM 1044 O O . LEU A 1 130 ? 13.802 7.359 -18.498 1.00 91.94 130 LEU A O 1
ATOM 1048 N N . ALA A 1 131 ? 15.394 5.853 -18.994 1.00 91.44 131 ALA A N 1
ATOM 1049 C CA . ALA A 1 131 ? 15.937 5.765 -17.642 1.00 91.44 131 ALA A CA 1
ATOM 1050 C C . ALA A 1 131 ? 17.446 5.461 -17.639 1.00 91.44 131 ALA A C 1
ATOM 1052 O O . ALA A 1 131 ? 18.078 5.363 -18.689 1.00 91.44 131 ALA A O 1
ATOM 1053 N N . HIS A 1 132 ? 18.003 5.288 -16.436 1.00 89.81 132 HIS A N 1
ATOM 1054 C CA . HIS A 1 132 ? 19.377 4.843 -16.242 1.00 89.81 132 HIS A CA 1
ATOM 1055 C C . HIS A 1 132 ? 19.413 3.435 -15.660 1.00 89.81 132 HIS A C 1
ATOM 1057 O O . HIS A 1 132 ? 18.844 3.180 -14.590 1.00 89.81 132 HIS A O 1
ATOM 1063 N N . ARG A 1 133 ? 20.164 2.544 -16.305 1.00 90.62 133 ARG A N 1
ATOM 1064 C CA . ARG A 1 133 ? 20.372 1.157 -15.870 1.00 90.62 133 ARG A CA 1
ATOM 1065 C C . ARG A 1 133 ? 20.861 1.096 -14.434 1.00 90.62 133 ARG A C 1
ATOM 1067 O O . ARG A 1 133 ? 20.348 0.312 -13.641 1.00 90.62 133 ARG A O 1
ATOM 1074 N N . VAL A 1 134 ? 21.817 1.961 -14.091 1.00 89.38 134 VAL A N 1
ATOM 1075 C CA . VAL A 1 134 ? 22.444 1.989 -12.765 1.00 89.38 134 VAL A CA 1
ATOM 1076 C C . VAL A 1 134 ? 21.435 2.318 -11.656 1.00 89.38 134 VAL A C 1
ATOM 1078 O O . VAL A 1 134 ? 21.475 1.712 -10.587 1.00 89.38 134 VAL A O 1
ATOM 1081 N N . ILE A 1 135 ? 20.474 3.207 -11.931 1.00 91.00 135 ILE A N 1
ATOM 1082 C CA . ILE A 1 135 ? 19.443 3.621 -10.973 1.00 91.00 135 ILE A CA 1
ATOM 1083 C C . ILE A 1 135 ? 18.404 2.516 -10.787 1.00 91.00 135 ILE A C 1
ATOM 1085 O O . ILE A 1 135 ? 18.062 2.192 -9.649 1.00 91.00 135 ILE A O 1
ATOM 1089 N N . LEU A 1 136 ? 17.937 1.912 -11.885 1.00 93.25 136 LEU A N 1
ATOM 1090 C CA . LEU A 1 136 ? 16.986 0.799 -11.829 1.00 93.25 136 LEU A CA 1
ATOM 1091 C C . LEU A 1 136 ? 17.602 -0.411 -11.110 1.00 93.25 136 LEU A C 1
ATOM 1093 O O . LEU A 1 136 ? 17.037 -0.903 -10.135 1.00 93.25 136 LEU A O 1
ATOM 1097 N N . ALA A 1 137 ? 18.801 -0.836 -11.520 1.00 92.62 137 ALA A N 1
ATOM 1098 C CA . ALA A 1 137 ? 19.511 -1.968 -10.926 1.00 92.62 137 ALA A CA 1
ATOM 1099 C C . ALA A 1 137 ? 19.907 -1.735 -9.458 1.00 92.62 137 ALA A C 1
ATOM 1101 O O . ALA A 1 137 ? 19.967 -2.679 -8.672 1.00 92.62 137 ALA A O 1
ATOM 1102 N N . GLY A 1 138 ? 20.175 -0.487 -9.063 1.00 91.81 138 GLY A N 1
A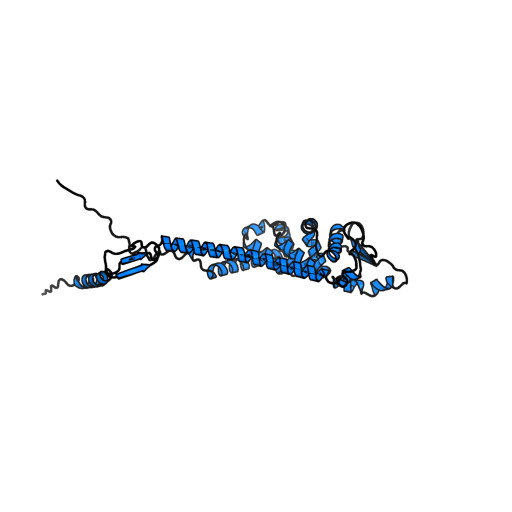TOM 1103 C CA . GLY A 1 138 ? 20.512 -0.151 -7.679 1.00 91.81 138 GLY A CA 1
ATOM 1104 C C . GLY A 1 138 ? 19.336 -0.259 -6.704 1.00 91.81 138 GLY A C 1
ATOM 1105 O O . GLY A 1 138 ? 19.558 -0.414 -5.507 1.00 91.81 138 GLY A O 1
ATOM 1106 N N . LYS A 1 139 ? 18.096 -0.178 -7.198 1.00 92.69 139 LYS A N 1
ATOM 1107 C CA . LYS A 1 139 ? 16.882 -0.044 -6.370 1.00 92.69 139 LYS A CA 1
ATOM 1108 C C . LYS A 1 139 ? 15.835 -1.135 -6.609 1.00 92.69 139 LYS A C 1
ATOM 1110 O O . LYS A 1 139 ? 14.815 -1.155 -5.929 1.00 92.69 139 LYS A O 1
ATOM 1115 N N . SER A 1 140 ? 16.073 -2.016 -7.575 1.00 96.12 140 SER A N 1
ATOM 1116 C CA . SER A 1 140 ? 15.218 -3.152 -7.899 1.00 96.12 140 SER A CA 1
ATOM 1117 C C . SER A 1 140 ? 16.094 -4.377 -8.175 1.00 96.12 140 SER A C 1
ATOM 1119 O O . SER A 1 140 ? 16.805 -4.413 -9.185 1.00 96.12 140 SER A O 1
ATOM 1121 N N . PRO A 1 141 ? 16.042 -5.406 -7.312 1.00 95.44 141 PRO A N 1
ATOM 1122 C CA . PRO A 1 141 ? 16.722 -6.675 -7.554 1.00 95.44 141 PRO A CA 1
ATOM 1123 C C . PRO A 1 141 ? 16.305 -7.333 -8.874 1.00 95.44 141 PRO A C 1
ATOM 1125 O O . PRO A 1 141 ? 17.149 -7.889 -9.575 1.00 95.44 141 PRO A O 1
ATOM 1128 N N . ALA A 1 142 ? 15.028 -7.221 -9.252 1.00 95.19 142 ALA A N 1
ATOM 1129 C CA . ALA A 1 142 ? 14.521 -7.744 -10.517 1.00 95.19 142 ALA A CA 1
ATOM 1130 C C . ALA A 1 142 ? 15.161 -7.044 -11.726 1.00 95.19 142 ALA A C 1
ATOM 1132 O O . ALA A 1 142 ? 15.661 -7.717 -12.629 1.00 95.19 142 ALA A O 1
ATOM 1133 N N . PHE A 1 143 ? 15.222 -5.706 -11.728 1.00 94.31 143 PHE A N 1
ATOM 1134 C CA . PHE A 1 143 ? 15.926 -4.974 -12.784 1.00 94.31 143 PHE A CA 1
ATOM 1135 C C . PHE A 1 143 ? 17.424 -5.253 -12.769 1.00 94.31 143 PHE A C 1
ATOM 1137 O O . PHE A 1 143 ? 18.019 -5.364 -13.834 1.00 94.31 143 PHE A O 1
ATOM 1144 N N . LYS A 1 144 ? 18.041 -5.414 -11.594 1.00 93.12 144 LYS A N 1
ATOM 1145 C CA . LYS A 1 144 ? 19.452 -5.799 -11.495 1.00 93.12 144 LYS A CA 1
ATOM 1146 C C . LYS A 1 144 ? 19.709 -7.134 -12.184 1.00 93.12 144 LYS A C 1
ATOM 1148 O O . LYS A 1 144 ? 20.600 -7.214 -13.019 1.00 93.12 144 LYS A O 1
ATOM 1153 N N . ALA A 1 145 ? 18.918 -8.157 -11.870 1.00 92.94 145 ALA A N 1
ATOM 1154 C CA . ALA A 1 145 ? 19.040 -9.473 -12.490 1.00 92.94 145 ALA A CA 1
ATOM 1155 C C . ALA A 1 145 ? 18.824 -9.406 -14.010 1.00 92.94 145 ALA A C 1
ATOM 1157 O O . ALA A 1 145 ? 19.614 -9.965 -14.766 1.00 92.94 145 ALA A O 1
ATOM 1158 N N . MET A 1 146 ? 17.807 -8.661 -14.450 1.00 91.12 146 MET A N 1
ATOM 1159 C CA . MET A 1 146 ? 17.500 -8.450 -15.865 1.00 91.12 146 MET A CA 1
ATOM 1160 C C . MET A 1 146 ? 18.656 -7.759 -16.603 1.00 91.12 146 MET A C 1
ATOM 1162 O O . MET A 1 146 ? 19.155 -8.271 -17.595 1.00 91.12 146 MET A O 1
ATOM 1166 N N . LEU A 1 147 ? 19.158 -6.638 -16.085 1.00 88.56 147 LEU A N 1
ATOM 1167 C CA . LEU A 1 147 ? 20.214 -5.838 -16.719 1.00 88.56 147 LEU A CA 1
ATOM 1168 C C . LEU A 1 147 ? 21.615 -6.466 -16.616 1.00 88.56 147 LEU A C 1
ATOM 1170 O O . LEU A 1 147 ? 22.520 -6.095 -17.374 1.00 88.56 147 LEU A O 1
ATOM 1174 N N . CYS A 1 148 ? 21.811 -7.395 -15.678 1.00 84.88 148 CYS A N 1
ATOM 1175 C CA . CYS A 1 148 ? 23.021 -8.204 -15.551 1.00 84.88 148 CYS A CA 1
ATOM 1176 C C . CYS A 1 148 ? 22.999 -9.475 -16.418 1.00 84.88 148 CYS A C 1
ATOM 1178 O O . CYS A 1 148 ? 24.005 -10.182 -16.444 1.00 84.88 148 CYS A O 1
ATOM 1180 N N . ASN A 1 149 ? 21.896 -9.774 -17.113 1.00 82.44 149 ASN A N 1
ATOM 1181 C CA . ASN A 1 149 ? 21.798 -10.955 -17.962 1.00 82.44 149 ASN A CA 1
ATOM 1182 C C . ASN A 1 149 ? 22.745 -10.830 -19.181 1.00 82.44 149 ASN A C 1
ATOM 1184 O O . ASN A 1 149 ? 22.626 -9.853 -19.928 1.00 82.44 149 ASN A O 1
ATOM 1188 N N . PRO A 1 150 ? 23.661 -11.795 -19.406 1.00 67.88 150 PRO A N 1
ATOM 1189 C CA . PRO A 1 150 ? 24.585 -11.788 -20.538 1.00 67.88 150 PRO A CA 1
ATOM 1190 C C . PRO A 1 150 ? 23.909 -11.659 -21.904 1.00 67.88 150 PRO A C 1
ATOM 1192 O O . PRO A 1 150 ? 24.467 -10.996 -22.771 1.00 67.88 150 PRO A O 1
ATOM 1195 N N . ASP A 1 151 ? 22.710 -12.215 -22.085 1.00 70.06 151 ASP A N 1
ATOM 1196 C CA . ASP A 1 151 ? 21.996 -12.182 -23.369 1.00 70.06 151 ASP A CA 1
ATOM 1197 C C . ASP A 1 151 ? 21.555 -10.755 -23.731 1.00 70.06 151 ASP A C 1
ATOM 1199 O O . ASP A 1 151 ? 21.702 -10.322 -24.871 1.00 70.06 151 ASP A O 1
ATOM 1203 N N . LEU A 1 152 ? 21.126 -9.972 -22.732 1.00 67.81 152 LEU A N 1
ATOM 1204 C CA . LEU A 1 152 ? 20.811 -8.545 -22.889 1.00 67.81 152 LEU A CA 1
ATOM 1205 C C . LEU A 1 152 ? 22.070 -7.669 -22.983 1.00 67.81 152 LEU A C 1
ATOM 1207 O O . LEU A 1 152 ? 22.015 -6.538 -23.462 1.00 67.81 152 LEU A O 1
ATOM 1211 N N . GLN A 1 153 ? 23.218 -8.170 -22.521 1.00 61.06 153 GLN A N 1
ATOM 1212 C CA . GLN A 1 153 ? 24.500 -7.476 -22.643 1.00 61.06 153 GLN A CA 1
ATOM 1213 C C . GLN A 1 153 ? 25.245 -7.812 -23.941 1.00 61.06 153 GLN A C 1
ATOM 1215 O O . GLN A 1 153 ? 26.098 -7.025 -24.346 1.00 61.06 153 GLN A O 1
ATOM 1220 N N . GLY A 1 154 ? 24.961 -8.951 -24.577 1.00 53.47 154 GLY A N 1
ATOM 1221 C CA . GLY A 1 154 ? 25.637 -9.425 -25.787 1.00 53.47 154 GLY A CA 1
ATOM 1222 C C . GLY A 1 154 ? 25.420 -8.503 -26.987 1.00 53.47 154 GLY A C 1
ATOM 1223 O O . GLY A 1 154 ? 26.363 -8.237 -27.729 1.00 53.47 154 GLY A O 1
ATOM 1224 N N . GLU A 1 155 ? 24.226 -7.918 -27.116 1.00 52.22 155 GLU A N 1
ATOM 1225 C CA . GLU A 1 155 ? 23.936 -6.901 -28.140 1.00 52.22 155 GLU A CA 1
ATOM 1226 C C . GLU A 1 155 ? 24.649 -5.562 -27.871 1.00 52.22 155 GLU A C 1
ATOM 1228 O O . GLU A 1 155 ? 25.009 -4.848 -28.805 1.00 52.22 155 GLU A O 1
ATOM 1233 N N . ALA A 1 156 ? 24.933 -5.243 -26.603 1.00 52.34 156 ALA A N 1
ATOM 1234 C CA . ALA A 1 156 ? 25.642 -4.027 -26.192 1.00 52.34 156 ALA A CA 1
ATOM 1235 C C . ALA A 1 156 ? 27.182 -4.162 -26.215 1.00 52.34 156 ALA A C 1
A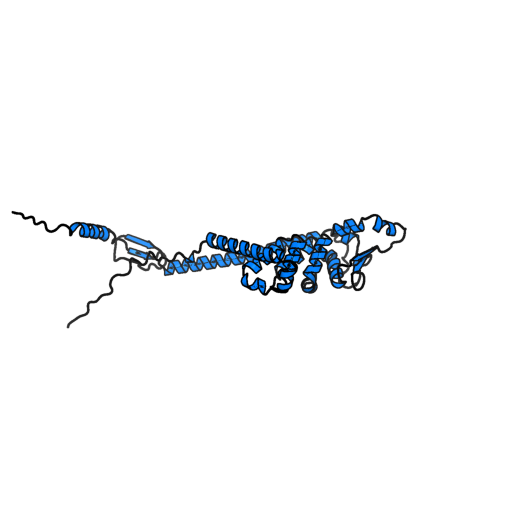TOM 1237 O O . ALA A 1 156 ? 27.893 -3.159 -26.188 1.00 52.34 156 ALA A O 1
ATOM 1238 N N . GLN A 1 157 ? 27.719 -5.388 -26.266 1.00 47.81 157 GLN A N 1
ATOM 1239 C CA . GLN A 1 157 ? 29.165 -5.665 -26.330 1.00 47.81 157 GLN A CA 1
ATOM 1240 C C . GLN A 1 157 ? 29.761 -5.469 -27.735 1.00 47.81 157 GLN A C 1
ATOM 1242 O O . GLN A 1 157 ? 30.982 -5.396 -27.889 1.00 47.81 157 GLN A O 1
ATOM 1247 N N . LEU A 1 158 ? 28.920 -5.305 -28.758 1.00 51.53 158 LEU A N 1
ATOM 1248 C CA . LEU A 1 158 ? 29.316 -4.949 -30.121 1.00 51.53 158 LEU A CA 1
ATOM 1249 C C . LEU A 1 158 ? 29.633 -3.447 -30.242 1.00 51.53 158 LEU A C 1
ATOM 1251 O O . LEU A 1 158 ? 28.977 -2.758 -31.002 1.00 51.53 158 LEU A O 1
ATOM 1255 N N . HIS A 1 159 ? 30.626 -2.932 -29.502 1.00 46.78 159 HIS A N 1
ATOM 1256 C CA . HIS A 1 159 ? 31.360 -1.667 -29.755 1.00 46.78 159 HIS A CA 1
ATOM 1257 C C . HIS A 1 159 ? 30.563 -0.399 -30.171 1.00 46.78 159 HIS A C 1
ATOM 1259 O O . HIS A 1 159 ? 31.144 0.556 -30.687 1.00 46.78 159 HIS A O 1
ATOM 1265 N N . VAL A 1 160 ? 29.258 -0.345 -29.918 1.00 54.12 160 VAL A N 1
ATOM 1266 C CA . VAL A 1 160 ? 28.379 0.793 -30.179 1.00 54.12 160 VAL A CA 1
ATOM 1267 C C . VAL A 1 160 ? 27.615 1.044 -28.882 1.00 54.12 160 VAL A C 1
ATOM 1269 O O . VAL A 1 160 ? 27.099 0.087 -28.301 1.00 54.12 160 VAL A O 1
ATOM 1272 N N . PRO A 1 161 ? 27.549 2.291 -28.380 1.00 55.75 161 PRO A N 1
ATOM 1273 C CA . PRO A 1 161 ? 26.695 2.634 -27.252 1.00 55.75 161 PRO A CA 1
ATOM 1274 C C . PRO A 1 161 ? 25.235 2.552 -27.710 1.00 55.75 161 PRO A C 1
ATOM 1276 O O . PRO A 1 161 ? 24.612 3.554 -28.054 1.00 55.75 161 PRO A O 1
ATOM 1279 N N . THR A 1 162 ? 24.713 1.333 -27.789 1.00 67.69 162 THR A N 1
ATOM 1280 C CA . THR A 1 162 ? 23.334 1.078 -28.180 1.00 67.69 162 THR A CA 1
ATOM 1281 C C . THR A 1 162 ? 22.474 1.120 -26.931 1.00 67.69 162 THR A C 1
ATOM 1283 O O . THR A 1 162 ? 22.739 0.454 -25.931 1.00 67.69 162 THR A O 1
ATOM 1286 N N . MET A 1 163 ? 21.445 1.948 -26.997 1.00 79.81 163 MET A N 1
ATOM 1287 C CA . MET A 1 163 ? 20.403 2.048 -25.993 1.00 79.81 163 MET A CA 1
ATOM 1288 C C . MET A 1 163 ? 19.709 0.693 -25.811 1.00 79.81 163 MET A C 1
ATOM 1290 O O . MET A 1 163 ? 19.154 0.154 -26.768 1.00 79.81 163 MET A O 1
ATOM 1294 N N . ILE A 1 164 ? 19.732 0.142 -24.594 1.00 85.69 164 ILE A N 1
ATOM 1295 C CA . ILE A 1 164 ? 19.038 -1.121 -24.302 1.00 85.69 164 ILE A CA 1
ATOM 1296 C C . ILE A 1 164 ? 17.537 -0.851 -24.282 1.00 85.69 164 ILE A C 1
ATOM 1298 O O . ILE A 1 164 ? 17.100 0.076 -23.607 1.00 85.69 164 ILE A O 1
ATOM 1302 N N . THR A 1 165 ? 16.747 -1.663 -24.977 1.00 89.00 165 THR A N 1
ATOM 1303 C CA . THR A 1 165 ? 15.281 -1.580 -24.928 1.00 89.00 165 THR A CA 1
ATOM 1304 C C . THR A 1 165 ? 14.724 -2.772 -24.157 1.00 89.00 165 THR A C 1
ATOM 1306 O O . THR A 1 165 ? 15.188 -3.895 -24.339 1.00 89.00 165 THR A O 1
ATOM 1309 N N . ILE A 1 166 ? 13.775 -2.522 -23.255 1.00 91.62 166 ILE A N 1
ATOM 1310 C CA . ILE A 1 166 ? 13.099 -3.544 -22.450 1.00 91.62 166 ILE A CA 1
ATOM 1311 C C . ILE A 1 166 ? 11.597 -3.362 -22.615 1.00 91.62 166 ILE A C 1
ATOM 1313 O O . ILE A 1 166 ? 11.071 -2.305 -22.265 1.00 91.62 166 ILE A O 1
ATOM 1317 N N . ASP A 1 167 ? 10.916 -4.405 -23.072 1.00 93.06 167 ASP A N 1
ATOM 1318 C CA . ASP A 1 167 ? 9.464 -4.400 -23.216 1.00 93.06 167 ASP A CA 1
ATOM 1319 C C . ASP A 1 167 ? 8.769 -4.658 -21.868 1.00 93.06 167 ASP A C 1
ATOM 1321 O O . ASP A 1 167 ? 9.147 -5.540 -21.087 1.00 93.06 167 ASP A O 1
ATOM 1325 N N . ILE A 1 168 ? 7.763 -3.837 -21.571 1.00 94.06 168 ILE A N 1
ATOM 1326 C CA . ILE A 1 168 ? 6.952 -3.846 -20.352 1.00 94.06 168 ILE A CA 1
ATOM 1327 C C . ILE A 1 168 ? 5.474 -3.807 -20.758 1.00 94.06 168 ILE A C 1
ATOM 1329 O O . ILE A 1 168 ? 4.792 -2.785 -20.680 1.00 94.06 168 ILE A O 1
ATOM 1333 N N . ASP A 1 169 ? 4.970 -4.971 -21.157 1.00 90.00 169 ASP A N 1
ATOM 1334 C CA . ASP A 1 169 ? 3.610 -5.130 -21.690 1.00 90.00 169 ASP A CA 1
ATOM 1335 C C . ASP A 1 169 ? 2.500 -5.050 -20.626 1.00 90.00 169 ASP A C 1
ATOM 1337 O O . ASP A 1 169 ? 1.312 -5.035 -20.946 1.00 90.00 169 ASP A O 1
ATOM 1341 N N . ASP A 1 170 ? 2.852 -5.027 -19.340 1.00 89.56 170 ASP A N 1
ATOM 1342 C CA . ASP A 1 170 ? 1.897 -5.056 -18.230 1.00 89.56 170 ASP A CA 1
ATOM 1343 C C . ASP A 1 170 ? 1.625 -3.688 -17.592 1.00 89.56 170 ASP A C 1
ATOM 1345 O O . ASP A 1 170 ? 0.867 -3.610 -16.620 1.00 89.56 170 ASP A O 1
ATOM 1349 N N . MET A 1 171 ? 2.199 -2.606 -18.131 1.00 94.69 171 MET A N 1
ATOM 1350 C CA . MET A 1 171 ? 1.957 -1.244 -17.653 1.00 94.69 171 MET A CA 1
ATOM 1351 C C . MET A 1 171 ? 1.695 -0.267 -18.806 1.00 94.69 171 MET A C 1
ATOM 1353 O O . MET A 1 171 ? 2.519 -0.181 -19.719 1.00 94.69 171 MET A O 1
ATOM 1357 N N . PRO A 1 172 ? 0.608 0.528 -18.736 1.00 95.31 172 PRO A N 1
ATOM 1358 C CA . PRO A 1 172 ? 0.417 1.635 -19.663 1.00 95.31 172 PRO A CA 1
ATOM 1359 C C . PRO A 1 172 ? 1.458 2.733 -19.413 1.00 95.31 172 PRO A C 1
ATOM 1361 O O . PRO A 1 172 ? 2.004 2.846 -18.307 1.00 95.31 172 PRO A O 1
ATOM 1364 N N . HIS A 1 173 ? 1.715 3.574 -20.416 1.00 93.94 173 HIS A N 1
ATOM 1365 C CA . HIS A 1 173 ? 2.758 4.603 -20.384 1.00 93.94 173 HIS A CA 1
ATOM 1366 C C . HIS A 1 173 ? 2.682 5.505 -19.147 1.00 93.94 173 HIS A C 1
ATOM 1368 O O . HIS A 1 173 ? 3.710 5.804 -18.543 1.00 93.94 173 HIS A O 1
ATOM 1374 N N . GLU A 1 174 ? 1.483 5.924 -18.733 1.00 94.25 174 GLU A N 1
ATOM 1375 C CA . GLU A 1 174 ? 1.310 6.778 -17.551 1.00 94.25 174 GLU A CA 1
ATOM 1376 C C . GLU A 1 174 ? 1.820 6.103 -16.268 1.00 94.25 174 GLU A C 1
ATOM 1378 O O . GLU A 1 174 ? 2.586 6.697 -15.500 1.00 94.25 174 GLU A O 1
ATOM 1383 N N . VAL A 1 175 ? 1.445 4.837 -16.070 1.00 96.00 175 VAL A N 1
ATOM 1384 C CA . VAL A 1 175 ? 1.848 4.039 -14.908 1.00 96.00 175 VAL A CA 1
ATOM 1385 C C . VAL A 1 175 ? 3.340 3.747 -14.964 1.00 96.00 175 VAL A C 1
ATOM 1387 O O . VAL A 1 175 ? 4.030 3.933 -13.961 1.00 96.00 175 VAL A O 1
ATOM 1390 N N . LEU A 1 176 ? 3.861 3.368 -16.136 1.00 96.25 176 LEU A N 1
ATOM 1391 C CA . LEU A 1 176 ? 5.288 3.124 -16.327 1.00 96.25 176 LEU A CA 1
ATOM 1392 C C . LEU A 1 176 ? 6.110 4.385 -16.041 1.00 96.25 176 LEU A C 1
ATOM 1394 O O . LEU A 1 176 ? 7.116 4.325 -15.336 1.00 96.25 176 LEU A O 1
ATOM 1398 N N . ARG A 1 177 ? 5.670 5.548 -16.525 1.00 94.44 177 ARG A N 1
ATOM 1399 C CA . ARG A 1 177 ? 6.345 6.823 -16.274 1.00 94.44 177 ARG A CA 1
ATOM 1400 C C . ARG A 1 177 ? 6.390 7.144 -14.784 1.00 94.44 177 ARG A C 1
ATOM 1402 O O . ARG A 1 177 ? 7.441 7.549 -14.285 1.00 94.44 177 ARG A O 1
ATOM 1409 N N . ALA A 1 178 ? 5.280 6.965 -14.069 1.00 94.94 178 ALA A N 1
ATOM 1410 C CA . ALA A 1 178 ? 5.233 7.173 -12.625 1.00 94.94 178 ALA A CA 1
ATOM 1411 C C . ALA A 1 178 ? 6.121 6.173 -11.872 1.00 94.94 178 ALA A C 1
ATOM 1413 O O . ALA A 1 178 ? 6.871 6.570 -10.977 1.00 94.94 178 ALA A O 1
ATOM 1414 N N . PHE A 1 179 ? 6.099 4.906 -12.287 1.00 96.56 179 PHE A N 1
ATOM 1415 C CA . PHE A 1 179 ? 6.944 3.849 -11.750 1.00 96.56 179 PHE A CA 1
ATOM 1416 C C . PHE A 1 179 ? 8.433 4.158 -11.942 1.00 96.56 179 PHE A C 1
ATOM 1418 O O . PHE A 1 179 ? 9.187 4.102 -10.979 1.00 96.56 179 PHE A O 1
ATOM 1425 N N . VAL A 1 180 ? 8.866 4.592 -13.130 1.00 94.31 180 VAL A N 1
ATOM 1426 C CA . VAL A 1 180 ? 10.255 5.020 -13.375 1.00 94.31 180 VAL A CA 1
ATOM 1427 C C . VAL A 1 180 ? 10.599 6.264 -12.560 1.00 94.31 180 VAL A C 1
ATOM 1429 O O . VAL A 1 180 ? 11.630 6.291 -11.893 1.00 94.31 180 VAL A O 1
ATOM 1432 N N . CYS A 1 181 ? 9.728 7.279 -12.543 1.00 91.62 181 CYS A N 1
ATOM 1433 C CA . CYS A 1 181 ? 9.926 8.496 -11.749 1.00 91.62 181 CYS A CA 1
ATOM 1434 C C . CYS A 1 181 ? 10.111 8.195 -10.252 1.00 91.62 181 CYS A C 1
ATOM 1436 O O . CYS A 1 181 ? 10.877 8.891 -9.576 1.00 91.62 181 CYS A O 1
ATOM 1438 N N . PHE A 1 182 ? 9.461 7.149 -9.736 1.00 94.38 182 PHE A N 1
ATOM 1439 C CA . PHE A 1 182 ? 9.620 6.706 -8.356 1.00 94.38 182 PHE A CA 1
ATOM 1440 C C . PHE A 1 182 ? 11.071 6.362 -8.018 1.00 94.38 182 PHE A C 1
ATOM 1442 O O . PHE A 1 182 ? 11.549 6.754 -6.955 1.00 94.38 182 PHE A O 1
ATOM 1449 N N . PHE A 1 183 ? 11.810 5.721 -8.929 1.00 92.75 183 PHE A N 1
ATOM 1450 C CA . PHE A 1 183 ? 13.223 5.400 -8.716 1.00 92.75 183 PHE A CA 1
ATOM 1451 C C . PHE A 1 183 ? 14.083 6.642 -8.467 1.00 92.75 183 PHE A C 1
ATOM 1453 O O . PHE A 1 183 ? 15.076 6.556 -7.748 1.00 92.75 183 PHE A O 1
ATOM 1460 N N . TYR A 1 184 ? 13.689 7.803 -8.986 1.00 88.69 184 TYR A N 1
ATOM 1461 C CA . TYR A 1 184 ? 14.410 9.062 -8.791 1.00 88.69 184 TYR A CA 1
ATOM 1462 C C . TYR A 1 184 ? 13.898 9.845 -7.581 1.00 88.69 184 TYR A C 1
ATOM 1464 O O . TYR A 1 184 ? 14.692 10.398 -6.829 1.00 88.69 184 TYR A O 1
ATOM 1472 N N . LYS A 1 185 ? 12.576 9.889 -7.380 1.00 88.81 185 LYS A N 1
ATOM 1473 C CA . LYS A 1 185 ? 11.931 10.792 -6.407 1.00 88.81 185 LYS A CA 1
ATOM 1474 C C . LYS A 1 185 ? 11.573 10.123 -5.077 1.00 88.81 185 LYS A C 1
ATOM 1476 O O . LYS A 1 185 ? 11.376 10.810 -4.071 1.00 88.81 185 LYS A O 1
ATOM 1481 N N . GLY A 1 186 ? 11.447 8.796 -5.062 1.00 90.25 186 GLY A N 1
ATOM 1482 C CA . GLY A 1 186 ? 10.939 8.030 -3.920 1.00 90.25 186 GLY A CA 1
ATOM 1483 C C . GLY A 1 186 ? 9.492 8.379 -3.550 1.00 90.25 186 GLY A C 1
ATOM 1484 O O . GLY A 1 186 ? 9.107 8.233 -2.395 1.00 90.25 186 GLY A O 1
ATOM 1485 N N . SER A 1 187 ? 8.707 8.911 -4.494 1.00 90.81 187 SER A N 1
ATOM 1486 C CA . SER A 1 187 ? 7.288 9.240 -4.314 1.00 90.81 187 SER A CA 1
ATOM 1487 C C . SER A 1 187 ? 6.518 9.145 -5.624 1.00 90.81 187 SER A C 1
ATOM 1489 O O . SER A 1 187 ? 7.074 9.422 -6.687 1.00 90.81 187 SER A O 1
ATOM 1491 N N . ILE A 1 188 ? 5.232 8.819 -5.516 1.00 93.44 188 ILE A N 1
ATOM 1492 C CA . ILE A 1 188 ? 4.253 8.824 -6.608 1.00 93.44 188 ILE A CA 1
ATOM 1493 C C . ILE A 1 188 ? 3.329 10.034 -6.434 1.00 93.44 188 ILE A C 1
ATOM 1495 O O . ILE A 1 188 ? 3.044 10.435 -5.305 1.00 93.44 188 ILE A O 1
ATOM 1499 N N . ASP A 1 189 ? 2.881 10.621 -7.544 1.00 92.25 189 ASP A N 1
ATOM 1500 C CA . ASP A 1 189 ? 1.866 11.675 -7.520 1.00 92.25 189 ASP A CA 1
ATOM 1501 C C . ASP A 1 189 ? 0.547 11.133 -6.930 1.00 92.25 189 ASP A C 1
ATOM 1503 O O . ASP A 1 189 ? 0.105 10.058 -7.348 1.00 92.25 189 ASP A O 1
ATOM 1507 N N . PRO A 1 190 ? -0.103 11.838 -5.986 1.00 93.19 190 PRO A N 1
ATOM 1508 C CA . PRO A 1 190 ? -1.338 11.366 -5.366 1.00 93.19 190 PRO A CA 1
ATOM 1509 C C . PRO A 1 190 ? -2.444 10.984 -6.356 1.00 93.19 190 PRO A C 1
ATOM 1511 O O . PRO A 1 190 ? -3.153 10.018 -6.092 1.00 93.19 190 PRO A O 1
ATOM 1514 N N . LYS A 1 191 ? -2.565 11.679 -7.497 1.00 94.19 191 LYS A N 1
ATOM 1515 C CA . LYS A 1 191 ? -3.579 11.379 -8.521 1.00 94.19 191 LYS A CA 1
ATOM 1516 C C . LYS A 1 191 ? -3.295 10.057 -9.220 1.00 94.19 191 LYS A C 1
ATOM 1518 O O . LYS A 1 191 ? -4.181 9.225 -9.362 1.00 94.19 191 LYS A O 1
ATOM 1523 N N . VAL A 1 192 ? -2.032 9.828 -9.583 1.00 94.62 192 VAL A N 1
ATOM 1524 C CA . VAL A 1 192 ? -1.618 8.562 -10.202 1.00 94.62 192 VAL A CA 1
ATOM 1525 C C . VAL A 1 192 ? -1.775 7.410 -9.212 1.00 94.62 192 VAL A C 1
ATOM 1527 O O . VAL A 1 192 ? -2.202 6.326 -9.595 1.00 94.62 192 VAL A O 1
ATOM 1530 N N . MET A 1 193 ? -1.461 7.630 -7.930 1.00 95.94 193 MET A N 1
ATOM 1531 C CA . MET A 1 193 ? -1.710 6.627 -6.893 1.00 95.94 193 MET A CA 1
ATOM 1532 C C . MET A 1 193 ? -3.207 6.326 -6.766 1.00 95.94 193 MET A C 1
ATOM 1534 O O . MET A 1 193 ? -3.579 5.161 -6.699 1.00 95.94 193 MET A O 1
ATOM 1538 N N . GLU A 1 194 ? -4.064 7.347 -6.769 1.00 95.06 194 GLU A N 1
ATOM 1539 C CA . GLU A 1 194 ? -5.513 7.175 -6.653 1.00 95.06 194 GLU A CA 1
ATOM 1540 C C . GLU A 1 194 ? -6.102 6.308 -7.770 1.00 95.06 194 GLU A C 1
ATOM 1542 O O . GLU A 1 194 ? -6.885 5.393 -7.505 1.00 95.06 194 GLU A O 1
ATOM 1547 N N . GLU A 1 195 ? -5.680 6.550 -9.007 1.00 94.94 195 GLU A N 1
ATOM 1548 C CA . GLU A 1 195 ? -6.191 5.838 -10.178 1.00 94.94 195 GLU A CA 1
ATOM 1549 C C . GLU A 1 195 ? -5.531 4.462 -10.364 1.00 94.94 195 GLU A C 1
ATOM 1551 O O . GLU A 1 195 ? -6.196 3.484 -10.716 1.00 94.94 195 GLU A O 1
ATOM 1556 N N . HIS A 1 196 ? -4.228 4.355 -10.075 1.00 96.06 196 HIS A N 1
ATOM 1557 C CA . HIS A 1 196 ? -3.397 3.225 -10.505 1.00 96.06 196 HIS A CA 1
ATOM 1558 C C . HIS A 1 196 ? -2.718 2.449 -9.366 1.00 96.06 196 HIS A C 1
ATOM 1560 O O . HIS A 1 196 ? -1.838 1.629 -9.640 1.00 96.06 196 HIS A O 1
ATOM 1566 N N . ALA A 1 197 ? -3.131 2.620 -8.100 1.00 96.19 197 ALA A N 1
ATOM 1567 C CA . ALA A 1 197 ? -2.518 1.948 -6.940 1.00 96.19 197 ALA A CA 1
ATOM 1568 C C . ALA A 1 197 ? -2.323 0.438 -7.131 1.00 96.19 197 ALA A C 1
ATOM 1570 O O . ALA A 1 197 ? -1.287 -0.110 -6.770 1.00 96.19 197 ALA A O 1
ATOM 1571 N N . LYS A 1 198 ? -3.309 -0.257 -7.715 1.00 95.19 198 LYS A N 1
ATOM 1572 C CA . LYS A 1 198 ? -3.227 -1.712 -7.923 1.00 95.19 198 LYS A CA 1
ATOM 1573 C C . LYS A 1 198 ? -2.186 -2.082 -8.971 1.00 95.19 198 LYS A C 1
ATOM 1575 O O . LYS A 1 198 ? -1.464 -3.051 -8.771 1.00 95.19 198 LYS A O 1
ATOM 1580 N N . LEU A 1 199 ? -2.103 -1.336 -10.074 1.00 95.75 199 LEU A N 1
ATOM 1581 C CA . LEU A 1 199 ? -1.097 -1.577 -11.113 1.00 95.75 199 LEU A CA 1
ATOM 1582 C C . LEU A 1 199 ? 0.306 -1.289 -10.573 1.00 95.75 199 LEU A C 1
ATOM 1584 O O . LEU A 1 199 ? 1.202 -2.112 -10.738 1.00 95.75 199 LEU A O 1
ATOM 1588 N N . LEU A 1 200 ? 0.466 -0.189 -9.833 1.00 97.50 200 LEU A N 1
ATOM 1589 C CA . LEU A 1 200 ? 1.717 0.145 -9.152 1.00 97.50 200 LEU A CA 1
ATOM 1590 C C . LEU A 1 200 ? 2.103 -0.897 -8.098 1.00 97.50 200 LEU A C 1
ATOM 1592 O O . LEU A 1 200 ? 3.274 -1.249 -8.008 1.00 97.50 200 LEU A O 1
ATOM 1596 N N . TYR A 1 201 ? 1.143 -1.444 -7.350 1.00 97.19 201 TYR A N 1
ATOM 1597 C CA . TYR A 1 201 ? 1.395 -2.518 -6.389 1.00 97.19 201 TYR A CA 1
ATOM 1598 C C . TYR A 1 201 ? 1.890 -3.798 -7.072 1.00 97.19 201 TYR A C 1
ATOM 1600 O O . TYR A 1 201 ? 2.885 -4.390 -6.654 1.00 97.19 201 TYR A O 1
ATOM 1608 N N . ARG A 1 202 ? 1.236 -4.199 -8.171 1.00 96.06 202 ARG A N 1
ATOM 1609 C CA . ARG A 1 202 ? 1.662 -5.343 -8.992 1.00 96.06 202 ARG A CA 1
ATOM 1610 C C . ARG A 1 202 ? 3.075 -5.139 -9.531 1.00 96.06 202 ARG A C 1
ATOM 1612 O O . ARG A 1 202 ? 3.893 -6.053 -9.446 1.00 96.06 202 ARG A O 1
ATOM 1619 N N . ALA A 1 203 ? 3.371 -3.938 -10.026 1.00 96.50 203 ALA A N 1
ATOM 1620 C CA . ALA A 1 203 ? 4.698 -3.567 -10.496 1.00 96.50 203 ALA A CA 1
ATOM 1621 C C . ALA A 1 203 ? 5.730 -3.599 -9.360 1.00 96.50 203 ALA A C 1
ATOM 1623 O O . ALA A 1 203 ? 6.802 -4.176 -9.524 1.00 96.50 203 ALA A O 1
ATOM 1624 N N . ALA A 1 204 ? 5.398 -3.060 -8.185 1.00 96.81 204 ALA A N 1
ATOM 1625 C CA . ALA A 1 204 ? 6.269 -3.082 -7.015 1.00 96.81 204 ALA A CA 1
ATOM 1626 C C . ALA A 1 204 ? 6.637 -4.513 -6.612 1.00 96.81 204 ALA A C 1
ATOM 1628 O O . ALA A 1 204 ? 7.813 -4.794 -6.404 1.00 96.81 204 ALA A O 1
ATOM 1629 N N . LYS A 1 205 ? 5.666 -5.433 -6.595 1.00 95.88 205 LYS A N 1
ATOM 1630 C CA . LYS A 1 205 ? 5.904 -6.856 -6.317 1.00 95.88 205 LYS A CA 1
ATOM 1631 C C . LYS A 1 205 ? 6.737 -7.526 -7.412 1.00 95.88 205 LYS A C 1
ATOM 1633 O O . LYS A 1 205 ? 7.736 -8.173 -7.108 1.00 95.88 205 LYS A O 1
ATOM 1638 N N . LYS A 1 206 ? 6.375 -7.338 -8.688 1.00 95.25 206 LYS A N 1
ATOM 1639 C CA . LYS A 1 206 ? 7.078 -7.927 -9.847 1.00 95.25 206 LYS A CA 1
ATOM 1640 C C . LYS A 1 206 ? 8.543 -7.494 -9.903 1.00 95.25 206 LYS A C 1
ATOM 1642 O O . LYS A 1 206 ? 9.431 -8.322 -10.094 1.00 95.25 206 LYS A O 1
ATOM 1647 N N . TYR A 1 207 ? 8.791 -6.201 -9.714 1.00 96.31 207 TYR A N 1
ATOM 1648 C CA . TYR A 1 207 ? 10.124 -5.613 -9.780 1.00 96.31 207 TYR A CA 1
ATOM 1649 C C . TYR A 1 207 ? 10.812 -5.508 -8.409 1.00 96.31 207 TYR A C 1
ATOM 1651 O O . TYR A 1 207 ? 11.917 -4.975 -8.329 1.00 96.31 207 TYR A O 1
ATOM 1659 N N . GLN A 1 208 ? 10.210 -6.040 -7.342 1.00 96.56 208 GLN A N 1
ATOM 1660 C CA . GLN A 1 208 ? 10.779 -6.095 -5.988 1.00 96.56 208 GLN A CA 1
ATOM 1661 C C . GLN A 1 208 ? 11.206 -4.713 -5.451 1.00 96.56 208 GLN A C 1
ATOM 1663 O O . GLN A 1 208 ? 12.353 -4.500 -5.061 1.00 96.56 208 GLN A O 1
ATOM 1668 N N . VAL A 1 209 ? 10.282 -3.749 -5.468 1.00 96.44 209 VAL A N 1
ATOM 1669 C CA . VAL A 1 209 ? 10.488 -2.375 -4.979 1.00 96.44 209 VAL A CA 1
ATOM 1670 C C . VAL A 1 209 ? 9.733 -2.178 -3.658 1.00 96.44 209 VAL A C 1
ATOM 1672 O O . VAL A 1 209 ? 8.620 -1.654 -3.635 1.00 96.44 209 VAL A O 1
ATOM 1675 N N . GLU A 1 210 ? 10.356 -2.575 -2.546 1.00 94.31 210 GLU A N 1
ATOM 1676 C CA . GLU A 1 210 ? 9.731 -2.656 -1.208 1.00 94.31 210 GLU A CA 1
ATOM 1677 C C . GLU A 1 210 ? 9.103 -1.338 -0.715 1.00 94.31 210 GLU A C 1
ATOM 1679 O O . GLU A 1 210 ? 8.018 -1.327 -0.128 1.00 94.31 210 GLU A O 1
ATOM 1684 N N . LEU A 1 211 ? 9.754 -0.195 -0.965 1.00 95.31 211 LEU A N 1
ATOM 1685 C CA . LEU A 1 211 ? 9.210 1.104 -0.553 1.00 95.31 211 LEU A CA 1
ATOM 1686 C C . LEU A 1 211 ? 7.924 1.447 -1.319 1.00 95.31 211 LEU A C 1
ATOM 1688 O O . LEU A 1 211 ? 6.981 1.978 -0.735 1.00 95.31 211 LEU A O 1
ATOM 1692 N N . LEU A 1 212 ? 7.874 1.148 -2.623 1.00 96.69 212 LEU A N 1
ATOM 1693 C CA . LEU A 1 212 ? 6.672 1.381 -3.424 1.00 96.69 212 LEU A CA 1
ATOM 1694 C C . LEU A 1 212 ? 5.549 0.434 -3.004 1.00 96.69 212 LEU A C 1
ATOM 1696 O O . LEU A 1 212 ? 4.397 0.855 -2.931 1.00 96.69 212 LEU A O 1
ATOM 1700 N N . GLU A 1 213 ? 5.894 -0.817 -2.702 1.00 95.50 213 GLU A N 1
ATOM 1701 C CA . GLU A 1 213 ? 4.967 -1.805 -2.161 1.00 95.50 213 GLU A CA 1
ATOM 1702 C C . GLU A 1 213 ? 4.302 -1.273 -0.888 1.00 95.50 213 GLU A C 1
ATOM 1704 O O . GLU A 1 213 ? 3.081 -1.149 -0.853 1.00 95.50 213 GLU A O 1
ATOM 1709 N N . THR A 1 214 ? 5.102 -0.837 0.090 1.00 94.75 214 THR A N 1
ATOM 1710 C CA . THR A 1 214 ? 4.617 -0.279 1.365 1.00 94.75 214 THR A CA 1
ATOM 1711 C C . THR A 1 214 ? 3.676 0.912 1.151 1.00 94.75 214 THR A C 1
ATOM 1713 O O . THR A 1 214 ? 2.611 0.986 1.763 1.00 94.75 214 THR A O 1
ATOM 1716 N N . LEU A 1 215 ? 4.033 1.834 0.247 1.00 95.69 215 LEU A N 1
ATOM 1717 C CA . LEU A 1 215 ? 3.203 2.997 -0.088 1.00 95.69 215 LEU A CA 1
ATOM 1718 C C . LEU A 1 215 ? 1.858 2.602 -0.705 1.00 95.69 215 LEU A C 1
ATOM 1720 O O . LEU A 1 215 ? 0.822 3.180 -0.369 1.00 95.69 215 LEU A O 1
ATOM 1724 N N . CYS A 1 216 ? 1.870 1.621 -1.606 1.00 96.88 216 CYS A N 1
ATOM 1725 C CA . CYS A 1 216 ? 0.655 1.122 -2.231 1.00 96.88 216 CYS A CA 1
ATOM 1726 C C . CYS A 1 216 ? -0.227 0.383 -1.213 1.00 96.88 216 CYS A C 1
ATOM 1728 O O . CYS A 1 216 ? -1.436 0.597 -1.210 1.00 96.88 216 CYS A O 1
ATOM 1730 N N . GLU A 1 217 ? 0.339 -0.430 -0.313 1.00 95.19 217 GLU A N 1
ATOM 1731 C CA . GLU A 1 217 ? -0.428 -1.093 0.754 1.00 95.19 217 GLU A CA 1
ATOM 1732 C C . GLU A 1 217 ? -1.072 -0.082 1.698 1.00 95.19 217 GLU A C 1
ATOM 1734 O O . GLU A 1 217 ? -2.257 -0.192 2.019 1.00 95.19 217 GLU A O 1
ATOM 1739 N N . GLU A 1 218 ? -0.329 0.944 2.111 1.00 93.88 218 GLU A N 1
ATOM 1740 C CA . GLU A 1 218 ? -0.869 2.007 2.952 1.00 93.88 218 GLU A CA 1
ATOM 1741 C C . GLU A 1 218 ? -2.031 2.731 2.261 1.00 93.88 218 GLU A C 1
ATOM 1743 O O . GLU A 1 218 ? -3.075 2.965 2.876 1.00 93.88 218 GLU A O 1
ATOM 1748 N N . TRP A 1 219 ? -1.894 3.041 0.970 1.00 95.62 219 TRP A N 1
ATOM 1749 C CA . TRP A 1 219 ? -2.971 3.666 0.209 1.00 95.62 219 TRP A CA 1
ATOM 1750 C C . TRP A 1 219 ? -4.188 2.741 0.069 1.00 95.62 219 TRP A C 1
ATOM 1752 O O . TRP A 1 219 ? -5.315 3.165 0.335 1.00 95.62 219 TRP A O 1
ATOM 1762 N N . ILE A 1 220 ? -3.975 1.470 -0.292 1.00 95.88 220 ILE A N 1
ATOM 1763 C CA . ILE A 1 220 ? -5.047 0.483 -0.487 1.00 95.88 220 ILE A CA 1
ATOM 1764 C C . ILE A 1 220 ? -5.808 0.262 0.822 1.00 95.88 220 ILE A C 1
ATOM 1766 O O . ILE A 1 220 ? -7.037 0.243 0.812 1.00 95.88 220 ILE A O 1
ATOM 1770 N N . THR A 1 221 ? -5.102 0.133 1.948 1.00 95.44 221 THR A N 1
ATOM 1771 C CA . THR A 1 221 ? -5.718 -0.086 3.267 1.00 95.44 221 THR A CA 1
ATOM 1772 C C . THR A 1 221 ? -6.500 1.123 3.776 1.00 95.44 221 THR A C 1
ATOM 1774 O O . THR A 1 221 ? -7.539 0.945 4.413 1.00 95.44 221 THR A O 1
ATOM 1777 N N . LYS A 1 222 ? -6.055 2.349 3.469 1.00 94.12 222 LYS A N 1
ATOM 1778 C CA . LYS A 1 222 ? -6.780 3.587 3.806 1.00 94.12 222 LYS A CA 1
ATOM 1779 C C . LYS A 1 222 ? -8.040 3.795 2.959 1.00 94.12 222 LYS A C 1
ATOM 1781 O O . LYS A 1 222 ? -8.988 4.404 3.445 1.00 94.12 222 LYS A O 1
ATOM 1786 N N . ASN A 1 223 ? -8.070 3.272 1.732 1.00 95.50 223 ASN A N 1
ATOM 1787 C CA . ASN A 1 223 ? -9.139 3.514 0.755 1.00 95.50 223 ASN A CA 1
ATOM 1788 C C . ASN A 1 223 ? -10.007 2.274 0.476 1.00 95.50 223 ASN A C 1
ATOM 1790 O O . ASN A 1 223 ? -10.492 2.082 -0.640 1.00 95.50 223 ASN A O 1
ATOM 1794 N N . ILE A 1 224 ? -10.225 1.413 1.473 1.00 95.19 224 ILE A N 1
ATOM 1795 C CA . ILE A 1 224 ? -11.121 0.254 1.336 1.00 95.19 224 ILE A CA 1
ATOM 1796 C C . ILE A 1 224 ? -12.580 0.723 1.277 1.00 95.19 224 ILE A C 1
ATOM 1798 O O . ILE A 1 224 ? -13.040 1.493 2.117 1.00 95.19 224 ILE A O 1
ATOM 1802 N N . SER A 1 225 ? -13.326 0.211 0.302 1.00 94.88 225 SER A N 1
ATOM 1803 C CA . SER A 1 225 ? -14.750 0.475 0.104 1.00 94.88 225 SER A CA 1
ATOM 1804 C C . SER A 1 225 ? -15.474 -0.763 -0.424 1.00 94.88 225 SER A C 1
ATOM 1806 O O . SER A 1 225 ? -14.853 -1.669 -0.980 1.00 94.88 225 SER A O 1
ATOM 1808 N N . ASP A 1 226 ? -16.804 -0.774 -0.338 1.00 94.44 226 ASP A N 1
ATOM 1809 C CA . ASP A 1 226 ? -17.651 -1.835 -0.906 1.00 94.44 226 ASP A CA 1
ATOM 1810 C C . ASP A 1 226 ? -17.408 -2.053 -2.414 1.00 94.44 226 ASP A C 1
ATOM 1812 O O . ASP A 1 226 ? -17.639 -3.143 -2.936 1.00 94.44 226 ASP A O 1
ATOM 1816 N N . GLN A 1 227 ? -16.922 -1.023 -3.117 1.00 94.31 227 GLN A N 1
ATOM 1817 C CA . GLN A 1 227 ? -16.620 -1.072 -4.548 1.00 94.31 227 GLN A CA 1
ATOM 1818 C C . GLN A 1 227 ? -15.305 -1.795 -4.863 1.00 94.31 227 GLN A C 1
ATOM 1820 O O . GLN A 1 227 ? -15.140 -2.333 -5.955 1.00 94.31 227 GLN A O 1
ATOM 1825 N N . ASN A 1 228 ? -14.349 -1.810 -3.930 1.00 94.50 228 ASN A N 1
ATOM 1826 C CA . ASN A 1 228 ? -13.007 -2.336 -4.184 1.00 94.50 228 ASN A CA 1
ATOM 1827 C C . ASN A 1 228 ? -12.604 -3.506 -3.273 1.00 94.50 228 ASN A C 1
ATOM 1829 O O . ASN A 1 228 ? -11.660 -4.215 -3.624 1.00 94.50 228 ASN A O 1
ATOM 1833 N N . ALA A 1 229 ? -13.329 -3.773 -2.182 1.00 95.19 229 ALA A N 1
ATOM 1834 C CA . ALA A 1 229 ? -12.963 -4.758 -1.165 1.00 95.19 229 ALA A CA 1
ATOM 1835 C C . ALA A 1 229 ? -12.683 -6.159 -1.735 1.00 95.19 229 ALA A C 1
ATOM 1837 O O . ALA A 1 229 ? -11.642 -6.734 -1.429 1.00 95.19 229 ALA A O 1
ATOM 1838 N N . LEU A 1 230 ? -13.553 -6.690 -2.605 1.00 95.50 230 LEU A N 1
ATOM 1839 C CA . LEU A 1 230 ? -13.364 -8.027 -3.193 1.00 95.50 230 LEU A CA 1
ATOM 1840 C C . LEU A 1 230 ? -12.136 -8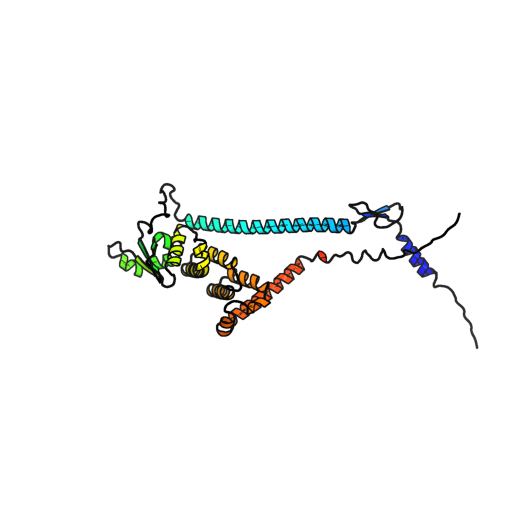.087 -4.103 1.00 95.50 230 LEU A C 1
ATOM 1842 O O . LEU A 1 230 ? -11.284 -8.955 -3.943 1.00 95.50 230 LEU A O 1
ATOM 1846 N N . SER A 1 231 ? -11.998 -7.112 -4.999 1.00 95.25 231 SER A N 1
ATOM 1847 C CA . SER A 1 231 ? -10.837 -7.030 -5.891 1.00 95.25 231 SER A CA 1
ATOM 1848 C C . SER A 1 231 ? -9.515 -6.797 -5.147 1.00 95.25 231 SER A C 1
ATOM 1850 O O . SER A 1 231 ? -8.472 -7.275 -5.580 1.00 95.25 231 SER A O 1
ATOM 1852 N N . ASN A 1 232 ? -9.540 -6.079 -4.020 1.00 95.94 232 ASN A N 1
ATOM 1853 C CA . ASN A 1 232 ? -8.362 -5.874 -3.179 1.00 95.94 232 ASN A CA 1
ATOM 1854 C C . ASN A 1 232 ? -8.037 -7.129 -2.362 1.00 95.94 232 ASN A C 1
ATOM 1856 O O . ASN A 1 232 ? -6.868 -7.386 -2.102 1.00 95.94 232 ASN A O 1
ATOM 1860 N N . LEU A 1 233 ? -9.041 -7.924 -1.984 1.00 96.06 233 LEU A N 1
ATOM 1861 C CA . LEU A 1 233 ? -8.832 -9.200 -1.302 1.00 96.06 233 LEU A CA 1
ATOM 1862 C C . LEU A 1 233 ? -8.215 -10.231 -2.249 1.00 96.06 233 LEU A C 1
ATOM 1864 O O . LEU A 1 233 ? -7.307 -10.958 -1.858 1.00 96.06 233 LEU A O 1
ATOM 1868 N N . GLU A 1 234 ? -8.670 -10.263 -3.501 1.00 95.25 234 GLU A N 1
ATOM 1869 C CA . GLU A 1 234 ? -8.048 -11.070 -4.551 1.00 95.25 234 GLU A CA 1
ATOM 1870 C C . GLU A 1 234 ? -6.589 -10.659 -4.776 1.00 95.25 234 GLU A C 1
ATOM 1872 O O . GLU A 1 234 ? -5.707 -11.514 -4.768 1.00 95.25 234 GLU A O 1
ATOM 1877 N N . LEU A 1 235 ? -6.319 -9.353 -4.877 1.00 94.94 235 LEU A N 1
ATOM 1878 C CA . LEU A 1 235 ? -4.961 -8.813 -4.973 1.00 94.94 235 LEU A CA 1
ATOM 1879 C C . LEU A 1 235 ? -4.101 -9.203 -3.757 1.00 94.94 235 LEU A C 1
ATOM 1881 O O . LEU A 1 235 ? -2.971 -9.652 -3.926 1.00 94.94 235 LEU A O 1
ATOM 1885 N N . ALA A 1 236 ? -4.635 -9.080 -2.540 1.00 95.06 236 ALA A N 1
ATOM 1886 C CA . ALA A 1 236 ? -3.933 -9.455 -1.315 1.00 95.06 236 ALA A CA 1
ATOM 1887 C C . ALA A 1 236 ? -3.582 -10.946 -1.292 1.00 95.06 236 ALA A C 1
ATOM 1889 O O . ALA A 1 236 ? -2.486 -11.310 -0.885 1.00 95.06 236 ALA A O 1
ATOM 1890 N N . LYS A 1 237 ? -4.484 -11.803 -1.776 1.00 93.88 237 LYS A N 1
ATOM 1891 C CA . LYS A 1 237 ? -4.245 -13.243 -1.902 1.00 93.88 237 LYS A CA 1
ATOM 1892 C C . LYS A 1 237 ? -3.234 -13.577 -2.995 1.00 93.88 237 LYS A C 1
ATOM 1894 O O . LYS A 1 237 ? -2.443 -14.491 -2.825 1.00 93.88 237 LYS A O 1
ATOM 1899 N N . GLN A 1 238 ? -3.259 -12.855 -4.111 1.00 93.88 238 GLN A N 1
ATOM 1900 C CA . GLN A 1 238 ? -2.333 -13.069 -5.223 1.00 93.88 238 GLN A CA 1
ATOM 1901 C C . GLN A 1 238 ? -0.877 -12.761 -4.839 1.00 93.88 238 GLN A C 1
ATOM 1903 O O . GLN A 1 238 ? 0.035 -13.391 -5.367 1.00 93.88 238 GLN A O 1
ATOM 1908 N N . TYR A 1 239 ? -0.667 -11.785 -3.953 1.00 93.75 239 TYR A N 1
ATOM 1909 C CA . TYR A 1 239 ? 0.659 -11.297 -3.561 1.00 93.75 239 TYR A CA 1
ATOM 1910 C C . TYR A 1 239 ? 0.997 -11.536 -2.081 1.00 93.75 239 TYR A C 1
ATOM 1912 O O . TYR A 1 239 ? 1.914 -10.894 -1.563 1.00 93.75 239 TYR A O 1
ATOM 1920 N N . ASP A 1 240 ? 0.249 -12.420 -1.413 1.00 92.81 240 ASP A N 1
ATOM 1921 C CA . ASP A 1 240 ? 0.415 -12.806 -0.005 1.00 92.81 240 ASP A CA 1
ATOM 1922 C C . ASP A 1 240 ? 0.559 -11.609 0.962 1.00 92.81 240 ASP A C 1
ATOM 1924 O O . ASP A 1 240 ? 1.423 -11.573 1.836 1.00 92.81 240 ASP A O 1
ATOM 1928 N N . SER A 1 241 ? -0.296 -10.593 0.798 1.00 94.12 241 SER A N 1
ATOM 1929 C CA . SER A 1 241 ? -0.311 -9.403 1.657 1.00 94.12 241 SER A CA 1
ATOM 1930 C C . SER A 1 241 ? -1.286 -9.552 2.816 1.00 94.12 241 SER A C 1
ATOM 1932 O O . SER A 1 241 ? -2.482 -9.256 2.705 1.00 94.12 241 SER A O 1
ATOM 1934 N N . ASP A 1 242 ? -0.753 -9.954 3.968 1.00 94.06 242 ASP A N 1
ATOM 1935 C CA . ASP A 1 242 ? -1.519 -10.009 5.214 1.00 94.06 242 ASP A CA 1
ATOM 1936 C C . ASP A 1 242 ? -1.998 -8.618 5.653 1.00 94.06 242 ASP A C 1
ATOM 1938 O O . ASP A 1 242 ? -3.103 -8.484 6.171 1.00 94.06 242 ASP A O 1
ATOM 1942 N N . VAL A 1 243 ? -1.227 -7.559 5.373 1.00 93.62 243 VAL A N 1
ATOM 1943 C CA . VAL A 1 243 ? -1.581 -6.173 5.725 1.00 93.62 243 VAL A CA 1
ATOM 1944 C C . VAL A 1 243 ? -2.876 -5.743 5.035 1.00 93.62 243 VAL A C 1
ATOM 1946 O O . VAL A 1 243 ? -3.805 -5.256 5.689 1.00 93.62 243 VAL A O 1
ATOM 1949 N N . VAL A 1 244 ? -2.965 -5.942 3.715 1.00 95.31 244 VAL A N 1
ATOM 1950 C CA . VAL A 1 244 ? -4.161 -5.582 2.942 1.00 95.31 244 VAL A CA 1
ATOM 1951 C C . VAL A 1 244 ? -5.328 -6.497 3.305 1.00 95.31 244 VAL A C 1
ATOM 1953 O O . VAL A 1 244 ? -6.449 -6.021 3.507 1.00 95.31 244 VAL A O 1
ATOM 1956 N N . LYS A 1 245 ? -5.070 -7.799 3.456 1.00 96.25 245 LYS A N 1
ATOM 1957 C CA . LYS A 1 245 ? -6.075 -8.786 3.857 1.00 96.25 245 LYS A CA 1
ATOM 1958 C C . LYS A 1 245 ? -6.708 -8.442 5.204 1.00 96.25 245 LYS A C 1
ATOM 1960 O O . LYS A 1 245 ? -7.932 -8.342 5.292 1.00 96.25 245 LYS A O 1
ATOM 1965 N N . ASP A 1 246 ? -5.902 -8.209 6.235 1.00 95.25 246 ASP A N 1
ATOM 1966 C CA . ASP A 1 246 ? -6.379 -7.899 7.582 1.00 95.25 246 ASP A CA 1
ATOM 1967 C C . ASP A 1 246 ? -7.172 -6.593 7.619 1.00 95.25 246 ASP A C 1
ATOM 1969 O O . ASP A 1 246 ? -8.199 -6.517 8.298 1.00 95.25 246 ASP A O 1
ATOM 1973 N N . ALA A 1 247 ? -6.760 -5.579 6.853 1.00 95.25 247 ALA A N 1
ATOM 1974 C CA . ALA A 1 247 ? -7.506 -4.331 6.740 1.00 95.25 247 ALA A CA 1
ATOM 1975 C C . ALA A 1 247 ? -8.904 -4.548 6.130 1.00 95.25 247 ALA A C 1
ATOM 1977 O O . ALA A 1 247 ? -9.892 -4.012 6.644 1.00 95.25 247 ALA A O 1
ATOM 1978 N N . ILE A 1 248 ? -9.014 -5.385 5.092 1.00 96.19 248 ILE A N 1
ATOM 1979 C CA . ILE A 1 248 ? -10.298 -5.734 4.463 1.00 96.19 248 ILE A CA 1
ATOM 1980 C C . ILE A 1 248 ? -11.174 -6.528 5.429 1.00 96.19 248 ILE A C 1
ATOM 1982 O O . ILE A 1 248 ? -12.339 -6.178 5.626 1.00 96.19 248 ILE A O 1
ATOM 1986 N N . LEU A 1 249 ? -10.624 -7.555 6.084 1.00 95.88 249 LEU A N 1
ATOM 1987 C CA . LEU A 1 249 ? -11.353 -8.344 7.081 1.00 95.88 249 LEU A CA 1
ATOM 1988 C C . LEU A 1 249 ? -11.807 -7.473 8.258 1.00 95.88 249 LEU A C 1
ATOM 1990 O O . LEU A 1 249 ? -12.915 -7.635 8.775 1.00 95.88 249 LEU A O 1
ATOM 1994 N N . HIS A 1 250 ? -10.983 -6.514 8.678 1.00 93.75 250 HIS A N 1
ATOM 1995 C CA . HIS A 1 250 ? -11.338 -5.565 9.721 1.00 93.75 250 HIS A CA 1
ATOM 1996 C C . HIS A 1 250 ? -12.506 -4.660 9.298 1.00 93.75 250 HIS A C 1
ATOM 1998 O O . HIS A 1 250 ? -13.452 -4.493 10.082 1.00 93.75 250 HIS A O 1
ATOM 2004 N N . ALA A 1 251 ? -12.474 -4.113 8.080 1.00 92.69 251 ALA A N 1
ATOM 2005 C CA . ALA A 1 251 ? -13.559 -3.304 7.527 1.00 92.69 251 ALA A CA 1
ATOM 2006 C C . ALA A 1 251 ? -14.861 -4.119 7.417 1.00 92.69 251 ALA A C 1
ATOM 2008 O O . ALA A 1 251 ? -15.877 -3.744 8.009 1.00 92.69 251 ALA A O 1
ATOM 2009 N N . ALA A 1 252 ? -14.800 -5.294 6.785 1.00 94.12 252 ALA A N 1
ATOM 2010 C CA . ALA A 1 252 ? -15.939 -6.189 6.591 1.00 94.12 252 ALA A CA 1
ATOM 2011 C C . ALA A 1 252 ? -16.525 -6.707 7.916 1.00 94.12 252 ALA A C 1
ATOM 2013 O O . ALA A 1 252 ? -17.742 -6.766 8.072 1.00 94.12 252 ALA A O 1
ATOM 2014 N N . SER A 1 253 ? -15.692 -6.983 8.930 1.00 94.38 253 SER A N 1
ATOM 2015 C CA . SER A 1 253 ? -16.164 -7.410 10.261 1.00 94.38 253 SER A CA 1
ATOM 2016 C C . SER A 1 253 ? -17.061 -6.389 10.964 1.00 94.38 253 SER A C 1
ATOM 2018 O O . SER A 1 253 ? -17.777 -6.743 11.895 1.00 94.38 253 SER A O 1
ATOM 2020 N N . SER A 1 254 ? -17.005 -5.120 10.558 1.00 90.56 254 SER A N 1
ATOM 2021 C CA . SER A 1 254 ? -17.830 -4.063 11.147 1.00 90.56 254 SER A CA 1
ATOM 2022 C C . SER A 1 254 ? -19.189 -3.939 10.447 1.00 90.56 254 SER A C 1
ATOM 2024 O O . SER A 1 254 ? -20.101 -3.337 11.005 1.00 90.56 254 SER A O 1
ATOM 2026 N N . GLN A 1 255 ? -19.325 -4.493 9.236 1.00 89.44 255 GLN A N 1
ATOM 2027 C CA . GLN A 1 255 ? -20.497 -4.368 8.366 1.00 89.44 255 GLN A CA 1
ATOM 2028 C C . GLN A 1 255 ? -20.733 -5.667 7.574 1.00 89.44 255 GLN A C 1
ATOM 2030 O O . GLN A 1 255 ? -20.857 -5.651 6.351 1.00 89.44 255 GLN A O 1
ATOM 2035 N N . ILE A 1 256 ? -20.779 -6.807 8.271 1.00 92.44 256 ILE A N 1
ATOM 2036 C CA . ILE A 1 256 ? -20.831 -8.129 7.625 1.00 92.44 256 ILE A CA 1
ATOM 2037 C C . ILE A 1 256 ? -22.075 -8.311 6.741 1.00 92.44 256 ILE A C 1
ATOM 2039 O O . ILE A 1 256 ? -22.008 -8.949 5.692 1.00 92.44 256 ILE A O 1
ATOM 2043 N N . ASP A 1 257 ? -23.186 -7.674 7.117 1.00 92.62 257 ASP A N 1
ATOM 2044 C CA . ASP A 1 257 ? -24.457 -7.724 6.388 1.00 92.62 257 ASP A CA 1
ATOM 2045 C C . ASP A 1 257 ? -24.392 -7.017 5.023 1.00 92.62 257 ASP A C 1
ATOM 2047 O O . ASP A 1 257 ? -25.230 -7.262 4.159 1.00 92.62 257 ASP A O 1
ATOM 2051 N N . ARG A 1 258 ? -23.382 -6.161 4.800 1.00 93.81 258 ARG A N 1
ATOM 2052 C CA . ARG A 1 258 ? -23.166 -5.444 3.532 1.00 93.81 258 ARG A CA 1
ATOM 2053 C C . ARG A 1 258 ? -22.298 -6.208 2.537 1.00 93.81 258 ARG A C 1
ATOM 2055 O O . ARG A 1 258 ? -22.201 -5.793 1.391 1.00 93.81 258 ARG A O 1
ATOM 2062 N N . ILE A 1 259 ? -21.691 -7.334 2.915 1.00 94.44 259 ILE A N 1
ATOM 2063 C CA . ILE A 1 259 ? -20.841 -8.107 1.993 1.00 94.44 259 ILE A CA 1
ATOM 2064 C C . ILE A 1 259 ? -21.574 -8.484 0.684 1.00 94.44 259 ILE A C 1
ATOM 2066 O O . ILE A 1 259 ? -20.977 -8.322 -0.380 1.00 94.44 259 ILE A O 1
ATOM 2070 N N . PRO A 1 260 ? -22.861 -8.900 0.689 1.00 95.12 260 PRO A N 1
ATOM 2071 C CA . PRO A 1 260 ? -23.594 -9.177 -0.551 1.00 95.12 260 PRO A CA 1
ATOM 2072 C C . PRO A 1 260 ? -23.798 -7.957 -1.463 1.00 95.12 260 PRO A C 1
ATOM 2074 O O . PRO A 1 260 ? -24.105 -8.128 -2.640 1.00 95.12 260 PRO A O 1
ATOM 2077 N N . THR A 1 261 ? -23.649 -6.731 -0.942 1.00 94.88 261 THR A N 1
ATOM 2078 C CA . THR A 1 261 ? -23.760 -5.490 -1.728 1.00 94.88 261 THR A CA 1
ATOM 2079 C C . THR A 1 261 ? -22.427 -5.051 -2.331 1.00 94.88 261 THR A C 1
ATOM 2081 O O . THR A 1 261 ? -22.380 -4.017 -2.995 1.00 94.88 261 THR A O 1
ATOM 2084 N N . TYR A 1 262 ? -21.338 -5.791 -2.095 1.00 95.69 262 TYR A N 1
ATOM 2085 C CA . TYR A 1 262 ? -20.029 -5.459 -2.649 1.00 95.69 262 TYR A CA 1
ATOM 2086 C C . TYR A 1 262 ? -20.024 -5.584 -4.171 1.00 95.69 262 TYR A C 1
ATOM 2088 O O . TYR A 1 262 ? -20.670 -6.452 -4.768 1.00 95.69 262 TYR A O 1
ATOM 2096 N N . ALA A 1 263 ? -19.267 -4.707 -4.819 1.00 95.25 263 ALA A N 1
ATOM 2097 C CA . ALA A 1 263 ? -19.215 -4.675 -6.268 1.00 95.25 263 ALA A CA 1
ATOM 2098 C C . ALA A 1 263 ? -18.593 -5.949 -6.832 1.00 95.25 263 ALA A C 1
ATOM 2100 O O . ALA A 1 263 ? -17.566 -6.438 -6.363 1.00 95.25 263 ALA A O 1
ATOM 2101 N N . GLY A 1 264 ? -19.249 -6.498 -7.853 1.00 91.94 264 GLY A N 1
ATOM 2102 C CA . GLY A 1 264 ? -18.839 -7.756 -8.463 1.00 91.94 264 GLY A CA 1
ATOM 2103 C C . GLY A 1 264 ? -19.144 -8.999 -7.624 1.00 91.94 264 GLY A C 1
ATOM 2104 O O . GLY A 1 264 ? -18.770 -10.080 -8.066 1.00 91.94 264 GLY A O 1
ATOM 2105 N N . TYR A 1 265 ? -19.845 -8.897 -6.482 1.00 95.12 265 TYR A N 1
ATOM 2106 C CA . TYR A 1 265 ? -20.141 -10.038 -5.599 1.00 95.12 265 TYR A CA 1
ATOM 2107 C C . TYR A 1 265 ? -20.654 -11.267 -6.359 1.00 95.12 265 TYR A C 1
ATOM 2109 O O . TYR A 1 265 ? -20.075 -12.341 -6.235 1.00 95.12 265 TYR A O 1
ATOM 2117 N N . GLN A 1 266 ? -21.659 -11.098 -7.226 1.00 94.12 266 GLN A N 1
ATOM 2118 C CA . GLN A 1 266 ? -22.208 -12.202 -8.027 1.00 94.12 266 GLN A CA 1
ATOM 2119 C C . GLN A 1 266 ? -21.159 -12.851 -8.945 1.00 94.12 266 GLN A C 1
ATOM 2121 O O . GLN A 1 266 ? -21.089 -14.072 -9.039 1.00 94.12 266 GLN A O 1
ATOM 2126 N N . SER A 1 267 ? -20.264 -12.058 -9.545 1.00 94.44 267 SER A N 1
ATOM 2127 C CA . SER A 1 267 ? -19.167 -12.611 -10.346 1.00 94.44 267 SER A CA 1
ATOM 2128 C C . SER A 1 267 ? -18.191 -13.432 -9.498 1.00 94.44 267 SER A C 1
ATOM 2130 O O . SER A 1 267 ? -17.611 -14.382 -10.019 1.00 94.44 267 SER A O 1
ATOM 2132 N N . TYR A 1 268 ? -17.976 -13.077 -8.228 1.00 94.12 268 TYR A N 1
ATOM 2133 C CA . TYR A 1 268 ? -17.126 -13.856 -7.322 1.00 94.12 268 TYR A CA 1
ATOM 2134 C C . TYR A 1 268 ? -17.823 -15.119 -6.817 1.00 94.12 268 TYR A C 1
ATOM 2136 O O . TYR A 1 268 ? -17.147 -16.126 -6.637 1.00 94.12 268 TYR A O 1
ATOM 2144 N N . VAL A 1 269 ? -19.150 -15.108 -6.649 1.00 95.12 269 VAL A N 1
ATOM 2145 C CA . VAL A 1 269 ? -19.923 -16.320 -6.318 1.00 95.12 269 VAL A CA 1
ATOM 2146 C C . VAL A 1 269 ? -19.695 -17.400 -7.375 1.00 95.12 269 VAL A C 1
ATOM 2148 O O . VAL A 1 269 ? -19.458 -18.554 -7.030 1.00 95.12 269 VAL A O 1
ATOM 2151 N N . GLU A 1 270 ? -19.709 -17.016 -8.650 1.00 93.56 270 GLU A N 1
ATOM 2152 C CA . GLU A 1 270 ? -19.519 -17.947 -9.764 1.00 93.56 270 GLU A CA 1
ATOM 2153 C C . GLU A 1 270 ? -18.049 -18.329 -9.979 1.00 93.56 270 GLU A C 1
ATOM 2155 O O . GLU A 1 270 ? -17.730 -19.507 -10.133 1.00 93.56 270 GLU A O 1
ATOM 2160 N N . LYS A 1 271 ? -17.139 -17.344 -10.005 1.00 92.69 271 LYS A N 1
ATOM 2161 C CA . LYS A 1 271 ? -15.747 -17.560 -10.444 1.00 92.69 271 LYS A CA 1
ATOM 2162 C C . LYS A 1 271 ? -14.787 -17.923 -9.318 1.00 92.69 271 LYS A C 1
ATOM 2164 O O . LYS A 1 271 ? -13.786 -18.587 -9.571 1.00 92.69 271 LYS A O 1
ATOM 2169 N N . ASN A 1 272 ? -15.038 -17.457 -8.095 1.00 92.38 272 ASN A N 1
ATOM 2170 C CA . ASN A 1 272 ? -14.118 -17.632 -6.971 1.00 92.38 272 ASN A CA 1
ATOM 2171 C C . ASN A 1 272 ? -14.855 -17.653 -5.613 1.00 92.38 272 ASN A C 1
ATOM 2173 O O . 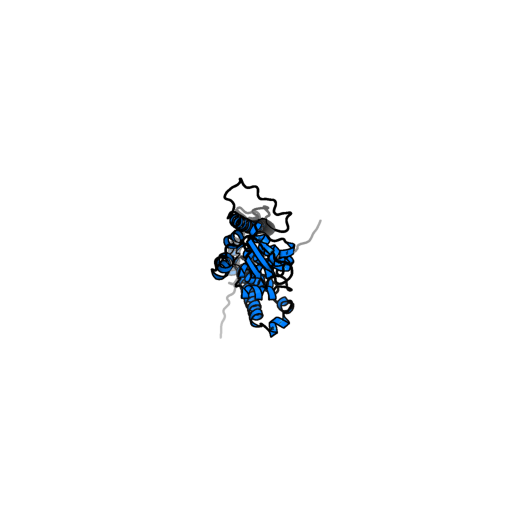ASN A 1 272 ? -14.635 -16.780 -4.763 1.00 92.38 272 ASN A O 1
ATOM 2177 N N . PRO A 1 273 ? -15.720 -18.659 -5.368 1.00 94.50 273 PRO A N 1
ATOM 2178 C CA . PRO A 1 273 ? -16.486 -18.754 -4.123 1.00 94.50 273 PRO A CA 1
ATOM 2179 C C . PRO A 1 273 ? -15.586 -18.927 -2.890 1.00 94.50 273 PRO A C 1
ATOM 2181 O O . PRO A 1 273 ? -15.949 -18.510 -1.791 1.00 94.50 273 PRO A O 1
ATOM 2184 N N . ALA A 1 274 ? -14.384 -19.488 -3.065 1.00 94.38 274 ALA A N 1
ATOM 2185 C CA . ALA A 1 274 ? -13.404 -19.646 -1.994 1.00 94.38 274 ALA A CA 1
ATOM 2186 C C . ALA A 1 274 ? -12.955 -18.298 -1.403 1.00 94.38 274 ALA A C 1
ATOM 2188 O O . ALA A 1 274 ? -12.783 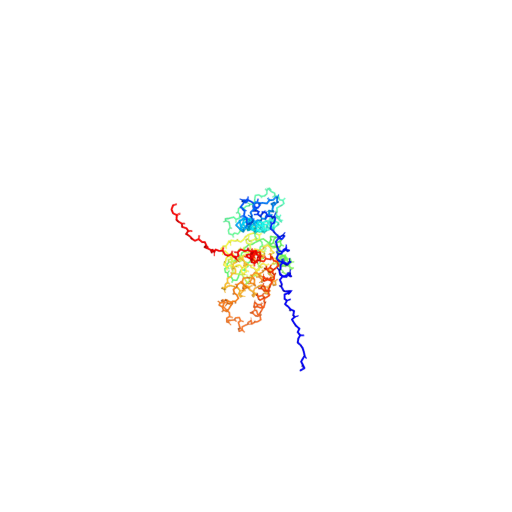-18.196 -0.190 1.00 94.38 274 ALA A O 1
ATOM 2189 N N . LEU A 1 275 ? -12.808 -17.256 -2.232 1.00 94.25 275 LEU A N 1
ATOM 2190 C CA . LEU A 1 275 ? -12.463 -15.910 -1.764 1.00 94.25 275 LEU A CA 1
ATOM 2191 C C . LEU A 1 275 ? -13.568 -15.315 -0.875 1.00 94.25 275 LEU A C 1
ATOM 2193 O O . LEU A 1 275 ? -13.281 -14.678 0.137 1.00 94.25 275 LEU A O 1
ATOM 2197 N N . LEU A 1 276 ? -14.837 -15.553 -1.224 1.00 95.56 276 LEU A N 1
ATOM 2198 C CA . LEU A 1 276 ? -15.975 -15.095 -0.424 1.00 95.56 276 LEU A CA 1
ATOM 2199 C C . LEU A 1 276 ? -16.060 -15.837 0.910 1.00 95.56 276 LEU A C 1
ATOM 2201 O O . LEU A 1 276 ? -16.269 -15.206 1.945 1.00 95.56 276 LEU A O 1
ATOM 2205 N N . LEU A 1 277 ? -15.863 -17.159 0.908 1.00 95.19 277 LEU A N 1
ATOM 2206 C CA . LEU A 1 277 ? -15.807 -17.945 2.144 1.00 95.19 277 LEU A CA 1
ATOM 2207 C C . LEU A 1 277 ? -14.700 -17.434 3.072 1.00 95.19 277 LEU A C 1
ATOM 2209 O O . LEU A 1 277 ? -14.943 -17.215 4.257 1.00 95.19 277 LEU A O 1
ATOM 2213 N N . GLU A 1 278 ? -13.519 -17.157 2.522 1.00 94.50 278 GLU A N 1
ATOM 2214 C CA . GLU A 1 278 ? -12.396 -16.583 3.261 1.00 94.50 278 GLU A CA 1
ATOM 2215 C C . GLU A 1 278 ? -12.737 -15.208 3.863 1.00 94.50 278 GLU A C 1
ATOM 2217 O O . GLU A 1 278 ? -12.450 -14.960 5.039 1.00 94.50 278 GLU A O 1
ATOM 2222 N N . LEU A 1 279 ? -13.423 -14.345 3.105 1.00 95.56 279 LEU A N 1
ATOM 2223 C CA . LEU A 1 279 ? -13.917 -13.057 3.592 1.00 95.56 279 LEU A CA 1
ATOM 2224 C C . LEU A 1 279 ? -14.892 -13.222 4.766 1.00 95.56 279 LEU A C 1
ATOM 2226 O O . LEU A 1 279 ? -14.726 -12.565 5.798 1.00 95.56 279 LEU A O 1
ATOM 2230 N N . TYR A 1 280 ? -15.898 -14.093 4.639 1.00 95.56 280 TYR A N 1
ATOM 2231 C CA . TYR A 1 280 ? -16.885 -14.322 5.698 1.00 95.56 280 TYR A CA 1
ATOM 2232 C C . TYR A 1 280 ? -16.248 -14.936 6.945 1.00 95.56 280 TYR A C 1
ATOM 2234 O O . TYR A 1 280 ? -16.437 -14.425 8.051 1.00 95.56 280 TYR A O 1
ATOM 2242 N N . GLU A 1 281 ? -15.458 -15.999 6.792 1.00 95.19 281 GLU A N 1
ATOM 2243 C CA . GLU A 1 281 ? -14.778 -16.650 7.910 1.00 95.19 281 GLU A CA 1
ATOM 2244 C C . GLU A 1 281 ? -13.812 -15.703 8.623 1.00 95.19 281 GLU A C 1
ATOM 2246 O O . GLU A 1 281 ? -13.804 -15.638 9.857 1.00 95.19 281 GLU A O 1
ATOM 2251 N N . GLY A 1 282 ? -13.013 -14.952 7.861 1.00 94.94 282 GLY A N 1
ATOM 2252 C CA . GLY A 1 282 ? -12.088 -13.958 8.393 1.00 94.94 282 GLY A CA 1
ATOM 2253 C C . GLY A 1 282 ? -12.819 -12.854 9.158 1.00 94.94 282 GLY A C 1
ATOM 2254 O O . GLY A 1 282 ? -12.460 -12.541 10.296 1.00 94.94 282 GLY A O 1
ATOM 2255 N N . SER A 1 283 ? -13.917 -12.344 8.597 1.00 94.50 283 SER A N 1
ATOM 2256 C CA . SER A 1 283 ? -14.757 -11.325 9.239 1.00 94.50 283 SER A CA 1
ATOM 2257 C C . SER A 1 283 ? -15.384 -11.835 10.542 1.00 94.50 283 SER A C 1
ATOM 2259 O O . SER A 1 283 ? -15.353 -11.145 11.565 1.00 94.50 283 SER A O 1
ATOM 2261 N N . LEU A 1 284 ? -15.891 -13.073 10.554 1.00 94.06 284 LEU A N 1
ATOM 2262 C CA . LEU A 1 284 ? -16.443 -13.723 11.749 1.00 94.06 284 LEU A CA 1
ATOM 2263 C C . LEU A 1 284 ? -15.374 -13.937 12.832 1.00 94.06 284 LEU A C 1
ATOM 2265 O O . LEU A 1 284 ? -15.635 -13.693 14.017 1.00 94.06 284 LEU A O 1
ATOM 2269 N N . LYS A 1 285 ? -14.162 -14.361 12.448 1.00 93.38 285 LYS A N 1
ATOM 2270 C CA . LYS A 1 285 ? -13.014 -14.493 13.362 1.00 93.38 285 LYS A CA 1
ATOM 2271 C C . LYS A 1 285 ? -12.663 -13.139 13.991 1.00 93.38 285 LYS A C 1
ATOM 2273 O O . LYS A 1 285 ? -12.547 -13.063 15.217 1.00 93.38 285 LYS A O 1
ATOM 2278 N N . MET A 1 286 ? -12.595 -12.070 13.196 1.00 91.81 286 MET A N 1
ATOM 2279 C CA . MET A 1 286 ? -12.342 -10.704 13.677 1.00 91.81 286 MET A CA 1
ATOM 2280 C C . MET A 1 286 ? -13.420 -10.206 14.647 1.00 91.81 286 MET A C 1
ATOM 2282 O O . MET A 1 286 ? -13.095 -9.667 15.708 1.00 91.81 286 MET A O 1
ATOM 2286 N N . MET A 1 287 ? -14.703 -10.447 14.358 1.00 90.12 287 MET A N 1
ATOM 2287 C CA . MET A 1 287 ? -15.793 -10.080 15.272 1.00 90.12 287 MET A CA 1
ATOM 2288 C C . MET A 1 287 ? -15.676 -10.779 16.631 1.00 90.12 287 MET A C 1
ATOM 2290 O O . MET A 1 287 ? -15.841 -10.145 17.676 1.00 90.12 287 MET A O 1
ATOM 2294 N N . ARG A 1 288 ? -15.350 -12.078 16.642 1.00 89.81 288 ARG A N 1
ATOM 2295 C CA . ARG A 1 288 ? -15.139 -12.834 17.889 1.00 89.81 288 ARG A CA 1
ATOM 2296 C C . ARG A 1 288 ? -13.975 -12.263 18.700 1.00 89.81 288 ARG A C 1
ATOM 2298 O O . ARG A 1 288 ? -14.094 -12.129 19.916 1.00 89.81 288 ARG A O 1
ATOM 2305 N N . GLN A 1 289 ? -12.880 -11.879 18.045 1.00 86.88 289 GLN A N 1
ATOM 2306 C CA . GLN A 1 289 ? -11.734 -11.253 18.711 1.00 86.88 289 GLN A CA 1
ATOM 2307 C C . GLN A 1 289 ? -12.079 -9.875 19.295 1.00 86.88 289 GLN A C 1
ATOM 2309 O O . GLN A 1 289 ? -11.716 -9.595 20.439 1.00 86.88 289 GLN A O 1
ATOM 2314 N N . LYS A 1 290 ? -12.831 -9.042 18.561 1.00 82.38 290 LYS A N 1
ATOM 2315 C CA . LYS A 1 290 ? -13.318 -7.739 19.048 1.00 82.38 290 LYS A CA 1
ATOM 2316 C C . LYS A 1 290 ? -14.195 -7.887 20.297 1.00 82.38 290 LYS A C 1
ATOM 2318 O O . LYS A 1 290 ? -13.998 -7.142 21.254 1.00 82.38 290 LYS A O 1
ATOM 2323 N N . ARG A 1 291 ? -15.102 -8.875 20.327 1.00 81.94 291 ARG A N 1
ATOM 2324 C CA . ARG A 1 291 ? -15.937 -9.175 21.511 1.00 81.94 291 ARG A CA 1
ATOM 2325 C C . ARG A 1 291 ? -15.085 -9.576 22.716 1.00 81.94 291 ARG A C 1
ATOM 2327 O O . ARG A 1 291 ? -15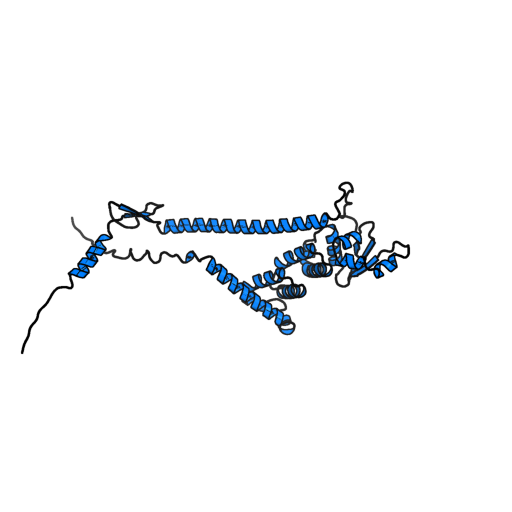.185 -8.930 23.748 1.00 81.94 291 ARG A O 1
ATOM 2334 N N . ARG A 1 292 ? -14.150 -10.522 22.550 1.00 79.12 292 ARG A N 1
ATOM 2335 C CA . ARG A 1 292 ? -13.232 -10.938 23.632 1.00 79.12 292 ARG A CA 1
ATOM 2336 C C . ARG A 1 292 ? -12.399 -9.777 24.182 1.00 79.12 292 ARG A C 1
ATOM 2338 O O . ARG A 1 292 ? -12.218 -9.679 25.390 1.00 79.12 292 ARG A O 1
ATOM 2345 N N . ARG A 1 293 ? -11.914 -8.882 23.310 1.00 74.12 293 ARG A N 1
ATOM 2346 C CA . ARG A 1 293 ? -11.199 -7.664 23.727 1.00 74.12 293 ARG A CA 1
ATOM 2347 C C . ARG A 1 293 ? -12.100 -6.728 24.532 1.00 74.12 293 ARG A C 1
ATOM 2349 O O . ARG A 1 293 ? -11.667 -6.232 25.567 1.00 74.12 293 ARG A O 1
ATOM 2356 N N . LYS A 1 294 ? -13.349 -6.528 24.103 1.00 66.31 294 LYS A N 1
ATOM 2357 C CA . LYS A 1 294 ? -14.331 -5.723 24.843 1.00 66.31 294 LYS A CA 1
ATOM 2358 C C . LYS A 1 294 ? -14.604 -6.306 26.234 1.00 66.31 294 LYS A C 1
ATOM 2360 O O . LYS A 1 294 ? -14.563 -5.561 27.206 1.00 66.31 294 LYS A O 1
ATOM 2365 N N . ASP A 1 295 ? -14.777 -7.622 26.331 1.00 65.25 295 ASP A N 1
ATOM 2366 C CA . ASP A 1 295 ? -15.019 -8.314 27.603 1.00 65.25 295 ASP A CA 1
ATOM 2367 C C . ASP A 1 295 ? -13.801 -8.216 28.546 1.00 65.25 295 ASP A C 1
ATOM 2369 O O . ASP A 1 295 ? -13.960 -8.032 29.750 1.00 65.25 295 ASP A O 1
ATOM 2373 N N . SER A 1 296 ? -12.575 -8.257 28.003 1.00 57.75 296 SER A N 1
ATOM 2374 C CA . SER A 1 296 ? -11.331 -8.127 28.785 1.00 57.75 296 SER A CA 1
ATOM 2375 C C . SER A 1 296 ? -11.038 -6.712 29.297 1.00 57.75 296 SER A C 1
ATOM 2377 O O . SER A 1 296 ? -10.325 -6.558 30.284 1.00 57.75 296 SER A O 1
ATOM 2379 N N . VAL A 1 297 ? -11.577 -5.679 28.640 1.00 56.97 297 VAL A N 1
ATOM 2380 C CA . VAL A 1 297 ? -11.385 -4.272 29.036 1.00 56.97 297 VAL A CA 1
ATOM 2381 C C . VAL A 1 297 ? -12.376 -3.847 30.130 1.00 56.97 297 VAL A C 1
ATOM 2383 O O . VAL A 1 297 ? -12.204 -2.779 30.707 1.00 56.97 297 VAL A O 1
ATOM 2386 N N . GLY A 1 298 ? -13.338 -4.709 30.488 1.00 45.44 298 GLY A N 1
ATOM 2387 C CA . GLY A 1 298 ? -14.281 -4.483 31.579 1.00 45.44 298 GLY A CA 1
ATOM 2388 C C . GLY A 1 298 ? -15.277 -3.374 31.251 1.00 45.44 298 GLY A C 1
ATOM 2389 O O . GLY A 1 298 ? -14.934 -2.198 31.155 1.00 45.44 298 GLY A O 1
ATOM 2390 N N . ASP A 1 299 ? -16.547 -3.734 31.101 1.00 42.62 299 ASP A N 1
ATOM 2391 C CA . ASP A 1 299 ? -17.623 -2.752 31.011 1.00 42.62 299 ASP A CA 1
ATOM 2392 C C . ASP A 1 299 ? -17.844 -2.129 32.402 1.00 42.62 299 ASP A C 1
ATOM 2394 O O . ASP A 1 299 ? -18.689 -2.564 33.185 1.00 42.62 299 ASP A O 1
ATOM 2398 N N . TYR A 1 300 ? -17.040 -1.121 32.754 1.00 48.25 300 TYR A N 1
ATOM 2399 C CA . TYR A 1 300 ? -17.173 -0.377 34.014 1.00 48.25 300 TYR A CA 1
ATOM 2400 C C . TYR A 1 300 ? -18.527 0.350 34.132 1.00 48.25 300 TYR A C 1
ATOM 2402 O O . TYR A 1 300 ? -18.861 0.849 35.206 1.00 48.25 300 TYR A O 1
ATOM 2410 N N . HIS A 1 301 ? -19.343 0.373 33.068 1.00 43.56 301 HIS A N 1
ATOM 2411 C CA . HIS A 1 301 ? -20.727 0.842 33.116 1.00 43.56 301 HIS A CA 1
ATOM 2412 C C . HIS A 1 301 ? -21.687 -0.113 33.844 1.00 43.56 301 HIS A C 1
ATOM 2414 O O . HIS A 1 301 ? -22.767 0.325 34.236 1.00 43.56 301 HIS A O 1
ATOM 2420 N N . ALA A 1 302 ? -21.310 -1.375 34.084 1.00 38.62 302 ALA A N 1
ATOM 2421 C CA . ALA A 1 302 ? -22.156 -2.345 34.788 1.00 38.62 302 ALA A CA 1
ATOM 2422 C C . ALA A 1 302 ? -22.035 -2.295 36.324 1.00 38.62 302 ALA A C 1
ATOM 2424 O O . ALA A 1 302 ? -22.779 -2.983 37.021 1.00 38.62 302 ALA A O 1
ATOM 2425 N N . LEU A 1 303 ? -21.158 -1.453 36.882 1.00 41.69 303 LEU A N 1
ATOM 2426 C CA . LEU A 1 303 ? -21.155 -1.154 38.318 1.00 41.69 303 LEU A CA 1
ATOM 2427 C C . LEU A 1 303 ? -22.180 -0.056 38.629 1.00 41.69 303 LEU A C 1
ATOM 2429 O O . LEU A 1 303 ? -21.854 0.994 39.181 1.00 41.69 303 LEU A O 1
ATOM 2433 N N . THR A 1 304 ? -23.448 -0.287 38.285 1.00 37.12 304 THR A N 1
ATOM 2434 C CA . THR A 1 304 ? -24.527 0.405 38.992 1.00 37.12 304 THR A CA 1
ATOM 2435 C C . THR A 1 304 ? -24.486 -0.060 40.448 1.00 37.12 304 THR A C 1
ATOM 2437 O O . THR A 1 304 ? -24.484 -1.272 40.679 1.00 37.12 304 THR A O 1
ATOM 2440 N N . PRO A 1 305 ? -24.490 0.836 41.449 1.00 41.56 305 PRO A N 1
ATOM 2441 C CA . PRO A 1 305 ? -24.655 0.459 42.848 1.00 41.56 305 PRO A CA 1
ATOM 2442 C C . PRO A 1 305 ? -26.105 0.018 43.131 1.00 41.56 305 PRO A C 1
ATOM 2444 O O . PRO A 1 305 ? -26.752 0.521 44.040 1.00 41.56 305 PRO A O 1
ATOM 2447 N N . SER A 1 306 ? -26.640 -0.957 42.395 1.00 38.38 306 SER A N 1
ATOM 2448 C CA . SER A 1 306 ? -27.962 -1.559 42.636 1.00 38.38 306 SER A CA 1
ATOM 2449 C C . SER A 1 306 ? -27.985 -2.487 43.863 1.00 38.38 306 SER A C 1
ATOM 2451 O O . SER A 1 306 ? -28.856 -3.334 43.996 1.00 38.38 306 SER A O 1
ATOM 2453 N N . ARG A 1 307 ? -27.028 -2.325 44.787 1.00 38.03 307 ARG A N 1
ATOM 2454 C CA . ARG A 1 307 ? -27.026 -2.952 46.120 1.00 38.03 307 ARG A CA 1
ATOM 2455 C C . ARG A 1 307 ? -26.771 -1.971 47.269 1.00 38.03 307 ARG A C 1
ATOM 2457 O O . ARG A 1 307 ? -26.530 -2.399 48.390 1.00 38.03 307 ARG A O 1
ATOM 2464 N N . LEU A 1 308 ? -26.835 -0.662 47.007 1.00 38.09 308 LEU A N 1
ATOM 2465 C CA . LEU A 1 308 ? -26.860 0.367 48.057 1.00 38.09 308 LEU A CA 1
ATOM 2466 C C . LEU A 1 308 ? -28.234 1.048 48.194 1.00 38.09 308 LEU A C 1
ATOM 2468 O O . LEU A 1 308 ? -28.407 1.847 49.110 1.00 38.09 308 LEU A O 1
ATOM 2472 N N . SER A 1 309 ? -29.215 0.723 47.340 1.00 40.06 309 SER A N 1
ATOM 2473 C CA . SER A 1 309 ? -30.575 1.281 47.428 1.00 40.06 309 SER A CA 1
ATOM 2474 C C . SER A 1 309 ? -31.500 0.564 48.412 1.00 40.06 309 SER A C 1
ATOM 2476 O O . SER A 1 309 ? -32.519 1.135 48.777 1.00 40.06 309 SER A O 1
ATOM 2478 N N . ASP A 1 310 ? -31.147 -0.618 48.918 1.00 36.25 310 ASP A N 1
ATOM 2479 C CA . ASP A 1 310 ? -32.056 -1.379 49.795 1.00 36.25 310 ASP A CA 1
ATOM 2480 C C . ASP A 1 310 ? -32.053 -0.904 51.264 1.00 36.25 310 ASP A C 1
ATOM 2482 O O . ASP A 1 310 ? -32.633 -1.549 52.132 1.00 36.25 310 ASP A O 1
ATOM 2486 N N . CYS A 1 311 ? -31.439 0.247 51.563 1.00 38.41 311 CYS A N 1
ATOM 2487 C CA . CYS A 1 311 ? -31.492 0.867 52.895 1.00 38.41 311 CYS A CA 1
ATOM 2488 C C . CYS A 1 311 ? -32.363 2.130 52.967 1.00 38.41 311 CYS A C 1
ATOM 2490 O O . CYS A 1 311 ? -32.490 2.704 54.047 1.00 38.41 311 CYS A O 1
ATOM 2492 N N . CYS A 1 312 ? -32.961 2.578 51.861 1.00 37.34 312 CYS A N 1
ATOM 2493 C CA . CYS A 1 312 ? -33.708 3.837 51.829 1.00 37.34 312 CYS A CA 1
ATOM 2494 C C . CYS A 1 312 ? -35.101 3.667 51.225 1.00 37.34 312 CYS A C 1
ATOM 2496 O O . CYS A 1 312 ? -35.505 4.466 50.390 1.00 37.34 312 CYS A O 1
ATOM 2498 N N . ASP A 1 313 ? -35.842 2.655 51.667 1.00 37.81 313 ASP A N 1
ATOM 2499 C CA . ASP A 1 313 ? -37.288 2.653 51.470 1.00 37.81 313 ASP A CA 1
ATOM 2500 C C . ASP A 1 313 ? -37.987 2.155 52.732 1.00 37.81 313 ASP A C 1
ATOM 2502 O O . ASP A 1 313 ? -38.134 0.959 52.971 1.00 37.81 313 ASP A O 1
ATOM 2506 N N . SER A 1 314 ? -38.361 3.103 53.595 1.00 35.00 314 SER A N 1
ATOM 2507 C CA . SER A 1 314 ? -39.410 2.938 54.601 1.00 35.00 314 SER A CA 1
ATOM 2508 C C . SER A 1 314 ? -39.855 4.301 55.133 1.00 35.00 314 SER A C 1
ATOM 2510 O O . SER A 1 314 ? -39.190 4.936 55.951 1.00 35.00 314 SER A O 1
ATOM 2512 N N . SER A 1 315 ? -41.069 4.669 54.720 1.00 34.25 315 SER A N 1
ATOM 2513 C CA . SER A 1 315 ? -42.027 5.558 55.391 1.00 34.25 315 SER A CA 1
ATOM 2514 C C . SER A 1 315 ? -41.772 7.070 55.374 1.00 34.25 315 SER A C 1
ATOM 2516 O O . SER A 1 315 ? -41.348 7.689 56.345 1.00 34.25 315 SER A O 1
ATOM 2518 N N . SER A 1 316 ? -42.255 7.683 54.291 1.00 40.16 316 SER A N 1
ATOM 2519 C CA . SER A 1 316 ? -43.130 8.853 54.426 1.00 40.16 316 SER A CA 1
ATOM 2520 C C . SER A 1 316 ? -44.481 8.386 54.988 1.00 40.16 316 SER A C 1
ATOM 2522 O O . SER A 1 316 ? -45.044 7.422 54.474 1.00 40.16 316 SER A O 1
ATOM 2524 N N . GLY A 1 317 ? -45.004 9.039 56.028 1.00 30.20 317 GLY A N 1
ATOM 2525 C CA . GLY A 1 317 ? -46.314 8.698 56.590 1.00 30.20 317 GLY A CA 1
ATOM 2526 C C . GLY A 1 317 ? -46.695 9.516 57.821 1.00 30.20 317 GLY A C 1
ATOM 2527 O O . GLY A 1 317 ? -46.509 9.054 58.935 1.00 30.20 317 GLY A O 1
ATOM 2528 N N . ASN A 1 318 ? -47.219 10.719 57.569 1.00 33.84 318 ASN A N 1
ATOM 2529 C CA . ASN A 1 318 ? -48.212 11.481 58.339 1.00 33.84 318 ASN A CA 1
ATOM 2530 C C . ASN A 1 318 ? -48.173 11.482 59.882 1.00 33.84 318 ASN A C 1
ATOM 2532 O O . ASN A 1 318 ? -48.473 10.483 60.526 1.00 33.84 318 ASN A O 1
ATOM 2536 N N . ASN A 1 319 ? -48.160 12.691 60.456 1.00 29.50 319 ASN A N 1
ATOM 2537 C CA . ASN A 1 319 ? -49.378 13.107 61.152 1.00 29.50 319 ASN A CA 1
ATOM 2538 C C . ASN A 1 319 ? -49.626 14.617 61.042 1.00 29.50 319 ASN A C 1
ATOM 2540 O O . ASN A 1 319 ? -48.755 15.437 61.328 1.00 29.50 319 ASN A O 1
ATOM 2544 N N . ALA A 1 320 ? -50.832 14.938 60.584 1.00 36.78 320 ALA A N 1
ATOM 2545 C CA . ALA A 1 320 ? -51.443 16.255 60.629 1.00 36.78 320 ALA A CA 1
ATOM 2546 C C . ALA A 1 320 ? -52.059 16.518 62.016 1.00 36.78 320 ALA A C 1
ATOM 2548 O O . ALA A 1 320 ? -52.223 15.588 62.805 1.00 36.78 320 ALA A O 1
ATOM 2549 N N . ASN A 1 321 ? -52.508 17.767 62.196 1.00 31.42 321 ASN A N 1
ATOM 2550 C CA . ASN A 1 321 ? -53.440 18.280 63.214 1.00 31.42 321 ASN A CA 1
ATOM 2551 C C . ASN A 1 321 ? -52.859 18.526 64.624 1.00 31.42 321 ASN A C 1
ATOM 2553 O O . ASN A 1 321 ? -52.086 17.732 65.132 1.00 31.42 321 ASN A O 1
ATOM 2557 N N . SER A 1 322 ? -53.217 19.576 65.370 1.00 33.06 322 SER A N 1
ATOM 2558 C CA . SER A 1 322 ? -54.073 20.757 65.164 1.00 33.06 322 SER A CA 1
ATOM 2559 C C . SER A 1 322 ? -54.119 21.546 66.489 1.00 33.06 322 SER A C 1
ATOM 2561 O O . SER A 1 322 ? -53.870 20.966 67.542 1.00 33.06 322 SER A O 1
ATOM 2563 N N . VAL A 1 323 ? -54.628 22.778 66.404 1.00 36.62 323 VAL A N 1
ATOM 2564 C CA . VAL A 1 323 ? -55.368 23.551 67.429 1.00 36.62 323 VAL A CA 1
ATOM 2565 C C . VAL A 1 323 ? -54.604 24.631 68.217 1.00 36.62 323 VAL A C 1
ATOM 2567 O O . VAL A 1 323 ? -53.681 24.344 68.972 1.00 36.62 323 VAL A O 1
ATOM 2570 N N . SER A 1 324 ? -55.170 25.839 68.036 1.00 37.16 324 SER A N 1
ATOM 2571 C CA . SER A 1 324 ? -55.229 27.068 68.858 1.00 37.16 324 SER A CA 1
ATOM 2572 C C . SER A 1 324 ? -53.958 27.854 69.123 1.00 37.16 324 SER A C 1
ATOM 2574 O O . SER A 1 324 ? -53.142 27.396 69.948 1.00 37.16 324 SER A O 1
#

Foldseek 3Di:
DDDDDDDDDDPPVVVVVVVVVVVVPQAEFEAEPPPRDTPDHDDHPYYHYDHDPVRVVVVVVVVVVVVVVVVVVVVVVVVVVVVVVLVVVLCVLQCLPPPDPPDPPPPPPDDQEDPPFQEWEAELDDGTHTDHLCLLLSQFVQSVVVCPDVVQCVVVVPPDSDRRYHYDHLDDPVLVNQLRVCSNRVDGDPVCCVVCLLSQCVVCLNRVRVSSVVVSLVVLLVDDDLACLLVQLVSCVVRVPPSSNLSSLLVCLVPVVCNCVRPCNVVCVPPPVVSVVCSNVSSVVNNVVVVVVVVVVDPPVPPDPPVVPPVPDDDDDDDDDDDD